Protein 7DG0 (pdb70)

Nearest PDB structures (foldseek):
  7dg0-assembly1_B  TM=1.002E+00  e=5.862E-32  Mesomycoplasma ovipneumoniae 14811
  2fb5-assembly1_A  TM=9.669E-01  e=1.110E-15  Bacillus cereus
  6gyx-assembly1_A  TM=9.303E-01  e=3.867E-16  Staphylococcus aureus
  8ofj-assembly1_B-2  TM=9.369E-01  e=8.143E-16  Mycoplasmoides pneumoniae 19294
  6gyw-assembly1_A  TM=9.112E-01  e=4.658E-16  Staphylococcus aureus

Sequence (310 aa):
SFVDLGISTQRKKIVYELYFAVKYLSKNKVGAIITLQRNILLDSLRTTDGVKIDSLINSSLLIAIFQKSSSPLHDGAVIIVDDRILYASTYFSVSESTLEDRYGARHRRAALGISEVSDSITVVVSEQSGEVVIVRDANNFFKVTNLETFTEVLTKELNSSFVDLGISTQRKIVVYELYFAVKYLSKNKVGAIITLQRNILLDSLRTDGVKIIDSLINSSLLIAIFQKSSPLHDGAVIIVDDRILYASTYFSVSESTLEDRYGARHRAALGISEVSDSITVVVSEQSGEVVIVRDANFFFKVTNLETFTEVLTKELNS

Secondary structure (DSSP, 8-state):
-GGGS-HHHHHHHHHHHHHHHHHHHHTT--EEEEE--SS--TTSEES-EEEEEEP-HHHHHHHHSTT-TT-SSEEEEETTEEEEEEEEEPPP-S---TT--HHHHHHHHHHHSS--EEEEE-TTT--EEEEETTEEEE---GGGHHHHHHHHHH-/-GGGS-HHHHHHHHHHHHHHHHHHHHTT--EEEEE--SS--GGGEES-EEEEEEP-HHHHHHHHSTT-TT-SSEEEEETTEEEEEEEEEPPPSS---TT--HHHHHHHHHHHSSS-EEEEE-TTT--EEEEETTEEEE--SGGGHHHHHHHHHH-

Foldseek 3Di:
DLVPDDPVLNLVLLVLVLVLLVVCLVQLFKAKEKEADDDDCPVQKADFDFPFAFRGSVVRNLQCDDPHPQNAAHFYHYHGTGGGTNIFGDFAPDDDDPQDDRSVRRLLRVQCVHQMWMWIQGSVRSWIWIHHNSDTDTDPDSVCSSVVVSVSNVD/DLVPDDPVLNLVQLVLVLLLLVVCLVQLFKAKEKEADDDDCPVFKDDWDFDFAFRHSVVSNQQCDPPHPQNAAHFYDYRRTRGTTNIFGDFAPDDDDPQDDRSVRRLLRVQCVHQMKMWIQGSVRSWIWIDHNNDIDTDPDSVCSSVVVSVSNVD

InterPro domains:
  IPR003390 DNA integrity scanning protein, DisA, N-terminal [PF02457] (60-174)
  IPR003390 DNA integrity scanning protein, DisA, N-terminal [PS51794] (35-184)
  IPR036888 DNA integrity scanning protein, DisA, N-terminal domain superfamily [G3DSA:3.40.1700.10] (32-202)
  IPR036888 DNA integrity scanning protein, DisA, N-terminal domain superfamily [SSF143597] (4-177)
  IPR050338 DNA integrity scanning protein DisA [PTHR34185] (24-199)

B-factor: mean 28.78, std 16.74, range [5.55, 102.01]

Structure (mmCIF, N/CA/C/O backbone):
data_7DG0
#
_entry.id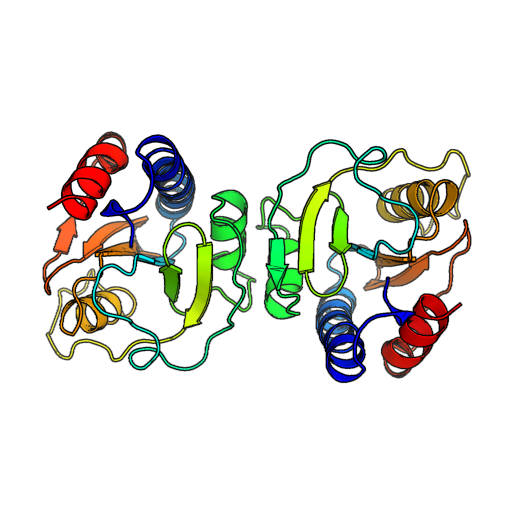   7DG0
#
_cell.length_a   41.057
_cell.length_b   68.683
_cell.length_c   113.353
_cell.angle_alpha   90.000
_cell.angle_beta   90.000
_cell.angle_gamma   90.000
#
_symmetry.space_group_name_H-M   'P 21 21 21'
#
loop_
_entity.id
_entity.type
_entity.pdbx_description
1 polymer 'DAC domain-containing protein'
2 non-polymer "ADENOSINE-5'-TRIPHOSPHATE"
3 non-polymer "ADENOSINE-5'-DIPHOSPHATE"
4 water water
#
loop_
_atom_site.group_PDB
_atom_site.id
_atom_site.type_symbol
_atom_site.label_atom_id
_atom_site.label_alt_id
_atom_site.label_comp_id
_atom_site.label_asym_id
_atom_site.label_entity_id
_atom_site.label_seq_id
_atom_site.pdbx_PDB_ins_code
_atom_site.Cartn_x
_atom_site.Cartn_y
_atom_site.Cartn_z
_atom_site.occupancy
_atom_site.B_iso_or_equiv
_atom_site.auth_seq_id
_atom_site.auth_comp_id
_atom_site.auth_asym_id
_atom_site.auth_atom_id
_atom_site.pdbx_PDB_model_num
ATOM 1 N N . SER A 1 7 ? -10.937 3.318 39.538 1.00 42.35 41 SER A N 1
ATOM 2 C CA . SER A 1 7 ? -12.309 3.094 39.090 1.00 46.44 41 SER A CA 1
ATOM 3 C C . SER A 1 7 ? -13.029 4.415 38.802 1.00 46.41 41 SER A C 1
ATOM 4 O O . SER A 1 7 ? -12.404 5.479 38.779 1.00 44.29 41 SER A O 1
ATOM 7 N N . PHE A 1 8 ? -14.350 4.325 38.609 1.00 42.97 42 PHE A N 1
ATOM 8 C CA . PHE A 1 8 ? -15.140 5.467 38.150 1.00 40.04 42 PHE A CA 1
ATOM 9 C C . PHE A 1 8 ? -14.983 6.674 39.070 1.00 44.13 42 PHE A C 1
ATOM 10 O O . PHE A 1 8 ? -14.776 7.802 38.604 1.00 39.07 42 PHE A O 1
ATOM 18 N N . VAL A 1 9 ? -15.091 6.459 40.384 1.00 42.24 43 VAL A N 1
ATOM 19 C CA . VAL A 1 9 ? -15.070 7.573 41.324 1.00 45.48 43 VAL A CA 1
ATOM 20 C C . VAL A 1 9 ? -13.703 8.242 41.372 1.00 43.57 43 VAL A C 1
ATOM 21 O O . VAL A 1 9 ? -13.592 9.394 41.811 1.00 51.08 43 VAL A O 1
ATOM 25 N N . ASP A 1 10 ? -12.655 7.559 40.909 1.00 38.01 44 ASP A N 1
ATOM 26 C CA . ASP A 1 10 ? -11.319 8.143 40.883 1.00 40.67 44 ASP A CA 1
ATOM 27 C C . ASP A 1 10 ? -11.118 9.093 39.712 1.00 38.56 44 ASP A C 1
ATOM 28 O O . ASP A 1 10 ? -10.193 9.911 39.747 1.00 43.09 44 ASP A O 1
ATOM 33 N N . LEU A 1 11 ? -11.954 8.997 38.683 1.00 29.86 45 LEU A N 1
ATOM 34 C CA . LEU A 1 11 ? -11.840 9.849 37.513 1.00 28.82 45 LEU A CA 1
ATOM 35 C C . LEU A 1 11 ? -12.372 11.243 37.826 1.00 34.86 45 LEU A C 1
ATOM 36 O O . LEU A 1 11 ? -13.148 11.441 38.766 1.00 39.76 45 LEU A O 1
ATOM 41 N N . GLY A 1 12 ? -11.943 12.219 37.029 1.00 32.18 46 GLY A N 1
ATOM 42 C CA . GLY A 1 12 ? -12.462 13.564 37.183 1.00 33.68 46 GLY A CA 1
ATOM 43 C C . GLY A 1 12 ? -13.948 13.631 36.884 1.00 30.70 46 GLY A C 1
ATOM 44 O O . GLY A 1 12 ? -14.516 12.773 36.206 1.00 23.17 46 GLY A O 1
ATOM 45 N N . ILE A 1 13 ? -14.595 14.675 37.405 1.00 34.93 47 ILE A N 1
ATOM 46 C CA . ILE A 1 13 ? -16.042 14.778 37.224 1.00 43.07 47 ILE A CA 1
ATOM 47 C C . ILE A 1 13 ? -16.396 14.984 35.752 1.00 37.58 47 ILE A C 1
ATOM 48 O O . ILE A 1 13 ? -17.445 14.519 35.289 1.00 30.05 47 ILE A O 1
ATOM 53 N N . SER A 1 14 ? -15.535 15.661 34.988 1.00 22.92 48 SER A N 1
ATOM 54 C CA . SER A 1 14 ? -15.799 15.813 33.559 1.00 30.01 48 SER A CA 1
ATOM 55 C C . SER A 1 14 ? -15.725 14.473 32.831 1.00 29.05 48 SER A C 1
ATOM 56 O O . SER A 1 14 ? -16.585 14.167 31.996 1.00 20.65 48 SER A O 1
ATOM 59 N N . THR A 1 15 ? -14.702 13.664 33.124 1.00 19.00 49 THR A N 1
ATOM 60 C CA . THR A 1 15 ? -14.610 12.338 32.513 1.00 17.04 49 THR A CA 1
ATOM 61 C C . THR A 1 15 ? -15.802 11.476 32.904 1.00 16.23 49 THR A C 1
ATOM 62 O O . THR A 1 15 ? -16.348 10.737 32.075 1.00 16.18 49 THR A O 1
ATOM 66 N N . GLN A 1 16 ? -16.214 11.559 34.168 1.00 17.22 50 GLN A N 1
ATOM 67 C CA . GLN A 1 16 ? -17.389 10.832 34.633 1.00 23.31 50 GLN A CA 1
ATOM 68 C C . GLN A 1 16 ? -18.628 11.234 33.841 1.00 24.90 50 GLN A C 1
ATOM 69 O O . GLN A 1 16 ? -19.395 10.379 33.386 1.00 15.60 50 GLN A O 1
ATOM 75 N N . ARG A 1 17 ? -18.829 12.542 33.660 1.00 20.41 51 ARG A N 1
ATOM 76 C CA . ARG A 1 17 ? -20.000 13.031 32.941 1.00 22.73 51 ARG A CA 1
ATOM 77 C C . ARG A 1 17 ? -19.995 12.575 31.488 1.00 16.82 51 ARG A C 1
ATOM 78 O O . ARG A 1 17 ? -21.050 12.231 30.937 1.00 19.09 51 ARG A O 1
ATOM 86 N N . LYS A 1 18 ? -18.819 12.558 30.853 1.00 16.21 52 LYS A N 1
ATOM 87 C CA A LYS A 1 18 ? -18.718 12.117 29.463 0.50 19.24 52 LYS A CA 1
ATOM 88 C CA B LYS A 1 18 ? -18.727 12.118 29.461 0.50 19.20 52 LYS A CA 1
ATOM 89 C C . LYS A 1 18 ? -19.055 10.636 29.318 1.00 18.88 52 LYS A C 1
ATOM 90 O O . LYS A 1 18 ? -19.758 10.239 28.381 1.00 12.78 52 LYS A O 1
ATOM 101 N N . ILE A 1 19 ? -18.533 9.802 30.214 1.00 14.46 53 ILE A N 1
ATOM 102 C CA . ILE A 1 19 ? -18.811 8.369 30.156 1.00 12.45 53 ILE A CA 1
ATOM 103 C C . ILE A 1 19 ? -20.308 8.109 30.284 1.00 11.96 53 ILE A C 1
ATOM 104 O O . ILE A 1 19 ? -20.895 7.353 29.502 1.00 11.18 53 ILE A O 1
ATOM 109 N N . VAL A 1 20 ? -20.944 8.718 31.286 1.00 13.16 54 VAL A N 1
ATOM 110 C CA . VAL A 1 20 ? -22.366 8.477 31.506 1.00 15.91 54 VAL A CA 1
ATOM 111 C C . VAL A 1 20 ? -23.183 8.932 30.301 1.00 15.92 54 VAL A C 1
ATOM 112 O O . VAL A 1 20 ? -24.152 8.269 29.908 1.00 16.19 54 VAL A O 1
ATOM 116 N N . TYR A 1 21 ? -22.801 10.052 29.676 1.00 16.62 55 TYR A N 1
ATOM 117 C CA . TYR A 1 21 ? -23.549 10.495 28.502 1.00 15.99 55 TYR A CA 1
ATOM 118 C C . TYR A 1 21 ? -23.432 9.501 27.352 1.00 13.15 55 TYR A C 1
ATOM 119 O O . TYR A 1 21 ? -24.421 9.238 26.655 1.00 13.78 55 TYR A O 1
ATOM 128 N N . GLU A 1 22 ? -22.224 8.978 27.102 1.00 12.03 56 GLU A N 1
ATOM 129 C CA . GLU A 1 22 ? -22.068 7.988 26.037 1.00 12.02 56 GLU A CA 1
ATOM 130 C C . GLU A 1 22 ? -22.893 6.744 26.333 1.00 15.25 56 GLU A C 1
ATOM 131 O O . GLU A 1 22 ? -23.526 6.177 25.434 1.00 10.15 56 GLU A O 1
ATOM 137 N N . LEU A 1 23 ? -22.906 6.311 27.596 1.00 11.29 57 LEU A N 1
ATOM 138 C CA . LEU A 1 23 ? -23.768 5.197 27.981 1.00 16.11 57 LEU A CA 1
ATOM 139 C C . LEU A 1 23 ? -25.231 5.534 27.755 1.00 13.13 57 LEU A C 1
ATOM 140 O O . LEU A 1 23 ? -25.990 4.711 27.231 1.00 12.16 57 LEU A O 1
ATOM 145 N N . TYR A 1 24 ? -25.646 6.735 28.161 1.00 12.56 58 TYR A N 1
ATOM 146 C CA . TYR A 1 24 ? -27.043 7.125 28.010 1.00 13.80 58 TYR A CA 1
ATOM 147 C C . TYR A 1 24 ? -27.458 7.131 26.547 1.00 18.03 58 TYR A C 1
ATOM 148 O O . TYR A 1 24 ? -28.551 6.660 26.201 1.00 16.04 58 TYR A O 1
ATOM 157 N N . PHE A 1 25 ? -26.607 7.672 25.673 1.00 13.29 59 PHE A N 1
ATOM 158 C CA . PHE A 1 25 ? -26.962 7.730 24.262 1.00 16.38 59 PHE A CA 1
ATOM 159 C C . PHE A 1 25 ? -27.019 6.335 23.650 1.00 12.42 59 PHE A C 1
ATOM 160 O O . PHE A 1 25 ? -27.902 6.044 22.836 1.00 13.04 59 PHE A O 1
ATOM 168 N N . ALA A 1 26 ? -26.093 5.455 24.035 1.00 11.18 60 ALA A N 1
ATOM 169 C CA . ALA A 1 26 ? -26.139 4.078 23.546 1.00 10.45 60 ALA A CA 1
ATOM 170 C C . ALA A 1 26 ? -27.383 3.365 24.057 1.00 11.18 60 ALA A C 1
ATOM 171 O O . ALA A 1 26 ? -28.092 2.705 23.293 1.00 13.41 60 ALA A O 1
ATOM 173 N N . VAL A 1 27 ? -27.678 3.517 25.350 1.00 13.77 61 VAL A N 1
ATOM 174 C CA . VAL A 1 27 ? -28.795 2.797 25.954 1.00 14.35 61 VAL A CA 1
ATOM 175 C C . VAL A 1 27 ? -30.124 3.284 25.389 1.00 17.30 61 VAL A C 1
ATOM 176 O O . VAL A 1 27 ? -31.038 2.483 25.142 1.00 14.51 61 VAL A O 1
ATOM 180 N N . LYS A 1 28 ? -30.251 4.595 25.157 1.00 17.59 62 LYS A N 1
ATOM 181 C CA . LYS A 1 28 ? -31.449 5.132 24.510 1.00 20.32 62 LYS A CA 1
ATOM 182 C C . LYS A 1 28 ? -31.709 4.441 23.175 1.00 19.23 62 LYS A C 1
ATOM 183 O O . LYS A 1 28 ? -32.836 4.012 22.885 1.00 17.95 62 LYS A O 1
ATOM 189 N N . TYR A 1 29 ? -30.669 4.336 22.345 1.00 14.79 63 TYR A N 1
ATOM 190 C CA . TYR A 1 29 ? -30.789 3.693 21.043 1.00 14.73 63 TYR A CA 1
ATOM 191 C C . TYR A 1 29 ? -31.131 2.216 21.192 1.00 14.53 63 TYR A C 1
ATOM 192 O O . TYR A 1 29 ? -32.045 1.707 20.531 1.00 15.54 63 TYR A O 1
ATOM 201 N N . LEU A 1 30 ? -30.397 1.507 22.054 1.00 13.42 64 LEU A N 1
ATOM 202 C CA . LEU A 1 30 ? -30.596 0.066 22.176 1.00 19.95 64 LEU A CA 1
ATOM 203 C C . LEU A 1 30 ? -31.989 -0.257 22.705 1.00 14.87 64 LEU A C 1
ATOM 204 O O . LEU A 1 30 ? -32.639 -1.200 22.232 1.00 15.61 64 LEU A O 1
ATOM 209 N N . SER A 1 31 ? -32.468 0.527 23.672 1.00 15.56 65 SER A N 1
ATOM 210 C CA . SER A 1 31 ? -33.806 0.309 24.205 1.00 17.22 65 SER A CA 1
ATOM 211 C C . SER A 1 31 ? -34.868 0.609 23.151 1.00 20.03 65 SER A C 1
ATOM 212 O O . SER A 1 31 ? -35.796 -0.182 22.944 1.00 19.93 65 SER A O 1
ATOM 215 N N . LYS A 1 32 ? -34.734 1.747 22.468 1.00 18.85 66 LYS A N 1
ATOM 216 C CA . LYS A 1 32 ? -35.673 2.117 21.413 1.00 20.44 66 LYS A CA 1
ATOM 217 C C . LYS A 1 32 ? -35.770 1.027 20.351 1.00 20.47 66 LYS A C 1
ATOM 218 O O . LYS A 1 32 ? -36.867 0.651 19.927 1.00 22.17 66 LYS A O 1
ATOM 224 N N . ASN A 1 33 ? -34.629 0.494 19.922 1.00 18.78 67 ASN A N 1
ATOM 225 C CA . ASN A 1 33 ? -34.588 -0.497 18.858 1.00 18.84 67 ASN A CA 1
ATOM 226 C C . ASN A 1 33 ? -34.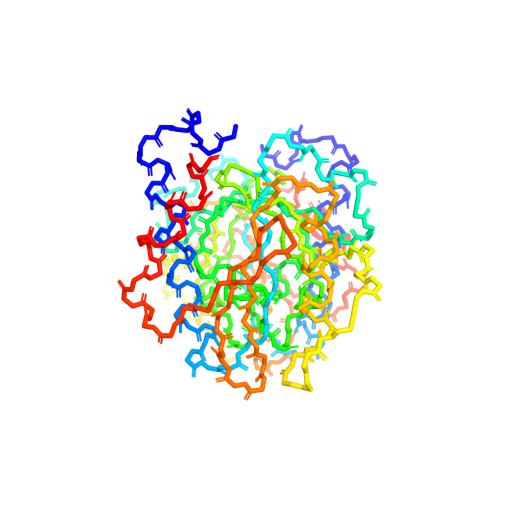652 -1.931 19.363 1.00 18.72 67 ASN A C 1
ATOM 227 O O . ASN A 1 33 ? -34.551 -2.857 18.551 1.00 18.83 67 ASN A O 1
ATOM 232 N N . LYS A 1 34 ? -34.849 -2.125 20.665 1.00 18.73 68 LYS A N 1
ATOM 233 C CA . LYS A 1 34 ? -34.953 -3.447 21.285 1.00 19.26 68 LYS A CA 1
ATOM 234 C C . LYS A 1 34 ? -33.779 -4.340 20.875 1.00 17.48 68 LYS A C 1
ATOM 235 O O . LYS A 1 34 ? -33.943 -5.472 20.419 1.00 18.06 68 LYS A O 1
ATOM 241 N N . VAL A 1 35 ? -32.575 -3.799 21.041 1.00 15.79 69 VAL A N 1
ATOM 242 C CA . VAL A 1 35 ? -31.325 -4.529 20.828 1.00 14.46 69 VAL A CA 1
ATOM 243 C C . VAL A 1 35 ? -30.744 -4.868 22.194 1.00 13.78 69 VAL A C 1
ATOM 244 O O . VAL A 1 35 ? -30.483 -3.971 23.003 1.00 13.28 69 VAL A O 1
ATOM 248 N N . GLY A 1 36 ? -30.549 -6.158 22.462 1.00 13.96 70 GLY A N 1
ATOM 249 C CA . GLY A 1 36 ? -30.068 -6.571 23.770 1.00 14.17 70 GLY A CA 1
ATOM 250 C C . GLY A 1 36 ? -28.635 -6.142 24.026 1.00 12.62 70 GLY A C 1
ATOM 251 O O . GLY A 1 36 ? -27.826 -5.978 23.108 1.00 11.24 70 GLY A O 1
ATOM 252 N N . ALA A 1 37 ? -28.310 -5.976 25.306 1.00 11.91 71 ALA A N 1
ATOM 253 C CA . ALA A 1 37 ? -26.981 -5.488 25.658 1.00 10.70 71 ALA A CA 1
ATOM 254 C C . ALA A 1 37 ? -26.742 -5.708 27.144 1.00 10.96 71 ALA A C 1
ATOM 255 O O . ALA A 1 37 ? -27.675 -5.658 27.947 1.00 11.92 71 ALA A O 1
ATOM 257 N N . ILE A 1 38 ? -25.480 -5.959 27.485 1.00 10.27 72 ILE A N 1
ATOM 258 C CA . ILE A 1 38 ? -24.990 -6.013 28.859 1.00 10.62 72 ILE A CA 1
ATOM 259 C C . ILE A 1 38 ? -23.739 -5.157 28.917 1.00 9.53 72 ILE A C 1
ATOM 260 O O . ILE A 1 38 ? -22.757 -5.450 28.225 1.00 8.86 72 ILE A O 1
ATOM 265 N N . ILE A 1 39 ? -23.758 -4.122 29.744 1.00 9.63 73 ILE A N 1
ATOM 266 C CA . ILE A 1 39 ? -22.636 -3.208 29.888 1.00 9.01 73 ILE A CA 1
ATOM 267 C C . ILE A 1 39 ? -22.289 -3.155 31.367 1.00 11.05 73 ILE A C 1
ATOM 268 O O . ILE A 1 39 ? -23.056 -2.615 32.175 1.00 10.37 73 ILE A O 1
ATOM 273 N N . THR A 1 40 ? -21.138 -3.707 31.724 1.00 9.57 74 THR A N 1
ATOM 274 C CA . THR A 1 40 ? -20.709 -3.805 33.113 1.00 10.69 74 THR A CA 1
ATOM 275 C C . THR A 1 40 ? -19.611 -2.784 33.376 1.00 11.63 74 THR A C 1
ATOM 276 O O . THR A 1 40 ? -18.587 -2.778 32.684 1.00 9.56 74 THR A O 1
ATOM 280 N N . LEU A 1 41 ? -19.826 -1.929 34.374 1.00 10.88 75 LEU A N 1
ATOM 281 C CA . LEU A 1 41 ? -18.835 -0.948 34.796 1.00 11.07 75 LEU A CA 1
ATOM 282 C C . LEU A 1 41 ? -18.099 -1.496 36.010 1.00 12.05 75 LEU A C 1
ATOM 283 O O . LEU A 1 41 ? -18.684 -1.653 37.089 1.00 13.61 75 LEU A O 1
ATOM 288 N N . GLN A 1 42 ? -16.821 -1.797 35.824 1.00 11.93 76 GLN A N 1
ATOM 289 C CA . GLN A 1 42 ? -16.004 -2.278 36.924 1.00 14.03 76 GLN A CA 1
ATOM 290 C C . GLN A 1 42 ? -15.764 -1.155 37.920 1.00 14.19 76 GLN A C 1
ATOM 291 O O . GLN A 1 42 ? -15.623 0.009 37.540 1.00 16.15 76 GLN A O 1
ATOM 297 N N . ARG A 1 43 ? -15.728 -1.510 39.207 1.00 17.39 77 ARG A N 1
ATOM 298 C CA . ARG A 1 43 ? -15.432 -0.539 40.251 1.00 20.03 77 ARG A CA 1
ATOM 299 C C . ARG A 1 43 ? -14.207 -1.053 41.007 1.00 17.86 77 ARG A C 1
ATOM 300 O O . ARG A 1 43 ? -13.162 -1.234 40.396 1.00 19.06 77 ARG A O 1
ATOM 308 N N . ASN A 1 44 ? -14.316 -1.298 42.312 1.00 19.45 78 ASN A N 1
ATOM 309 C CA . ASN A 1 44 ? -13.117 -1.608 43.089 1.00 20.94 78 ASN A CA 1
ATOM 310 C C . ASN A 1 44 ? -12.663 -3.052 42.921 1.00 21.09 78 ASN A C 1
ATOM 311 O O . ASN A 1 44 ? -11.465 -3.339 43.038 1.00 21.90 78 ASN A O 1
ATOM 316 N N . ILE A 1 45 ? -13.587 -3.967 42.664 1.00 20.55 79 ILE A N 1
ATOM 317 C CA . ILE A 1 45 ? -13.263 -5.383 42.568 1.00 25.34 79 ILE A CA 1
ATOM 318 C C . ILE A 1 45 ? -12.971 -5.708 41.108 1.00 19.38 79 ILE A C 1
ATOM 319 O O . ILE A 1 45 ? -13.819 -5.501 40.235 1.00 17.92 79 ILE A O 1
ATOM 324 N N . LEU A 1 46 ? -11.759 -6.192 40.837 1.00 20.49 80 LEU A N 1
ATOM 325 C CA . LEU A 1 46 ? -11.357 -6.470 39.462 1.00 19.18 80 LEU A CA 1
ATOM 326 C C . LEU A 1 46 ? -12.082 -7.705 38.935 1.00 21.30 80 LEU A C 1
ATOM 327 O O . LEU A 1 46 ? -12.190 -8.724 39.628 1.00 19.49 80 LEU A O 1
ATOM 332 N N . LEU A 1 47 ? -12.578 -7.604 37.699 1.00 19.89 81 LEU A N 1
ATOM 333 C CA . LEU A 1 47 ? -13.409 -8.634 37.082 1.00 16.16 81 LEU A CA 1
ATOM 334 C C . LEU A 1 47 ? -12.634 -9.576 36.170 1.00 21.47 81 LEU A C 1
ATOM 335 O O . LEU A 1 47 ? -13.243 -10.469 35.570 1.00 19.54 81 LEU A O 1
ATOM 340 N N . ASP A 1 48 ? -11.314 -9.404 36.055 1.00 17.61 82 ASP A N 1
ATOM 341 C CA . ASP A 1 48 ? -10.565 -10.080 34.995 1.00 28.80 82 ASP A CA 1
ATOM 342 C C . ASP A 1 48 ? -10.616 -11.595 35.126 1.00 27.35 82 ASP A C 1
ATOM 343 O O . ASP A 1 48 ? -10.608 -12.301 34.113 1.00 23.38 82 ASP A O 1
ATOM 348 N N . SER A 1 49 ? -10.672 -12.116 36.347 1.00 24.66 83 SER A N 1
ATOM 349 C CA . SER A 1 49 ? -10.784 -13.552 36.551 1.00 26.18 83 SER A CA 1
ATOM 350 C C . SER A 1 49 ? -12.227 -14.005 36.721 1.00 22.07 83 SER A C 1
ATOM 351 O O . SER A 1 49 ? -12.462 -15.187 36.975 1.00 28.15 83 SER A O 1
ATOM 354 N N . LEU A 1 50 ? -13.190 -13.096 36.587 1.00 19.35 84 LEU A N 1
ATOM 355 C CA . LEU A 1 50 ? -14.605 -13.406 36.724 1.00 23.05 84 LEU A CA 1
ATOM 356 C C . LEU A 1 50 ? -15.319 -13.444 35.376 1.00 28.15 84 LEU A C 1
ATOM 357 O O . LEU A 1 50 ? -16.548 -13.564 35.335 1.00 28.86 84 LEU A O 1
ATOM 362 N N . ARG A 1 51 ? -14.581 -13.325 34.277 1.00 27.11 85 ARG A N 1
ATOM 363 C CA . ARG A 1 51 ? -15.151 -13.353 32.939 1.00 20.62 85 ARG A CA 1
ATOM 364 C C . ARG A 1 51 ? -14.401 -14.395 32.121 1.00 28.62 85 ARG A C 1
ATOM 365 O O . ARG A 1 51 ? -13.246 -14.723 32.410 1.00 24.87 85 ARG A O 1
ATOM 373 N N . THR A 1 52 ? -15.063 -14.927 31.092 1.00 23.70 86 THR A N 1
ATOM 374 C CA A THR A 1 52 ? -14.454 -15.925 30.225 0.70 22.81 86 THR A CA 1
ATOM 375 C CA B THR A 1 52 ? -14.461 -15.927 30.224 0.30 23.15 86 THR A CA 1
ATOM 376 C C . THR A 1 52 ? -14.563 -15.480 28.772 1.00 24.21 86 THR A C 1
ATOM 377 O O . THR A 1 52 ? -15.604 -14.954 28.347 1.00 20.26 86 THR A O 1
ATOM 384 N N . ASP A 1 53 ? -13.479 -15.683 28.028 1.00 15.54 87 ASP A N 1
ATOM 385 C CA . ASP A 1 53 ? -13.410 -15.422 26.582 1.00 20.99 87 ASP A CA 1
ATOM 386 C C . ASP A 1 53 ? -13.763 -13.956 26.316 1.00 15.81 87 ASP A C 1
ATOM 387 O O . ASP A 1 53 ? -13.517 -13.071 27.147 1.00 19.62 87 ASP A O 1
ATOM 392 N N . GLY A 1 54 ? -14.339 -13.684 25.159 1.00 16.84 88 GLY A N 1
ATOM 393 C CA . GLY A 1 54 ? -14.491 -12.325 24.704 1.00 22.72 88 GLY A CA 1
ATOM 394 C C . GLY A 1 54 ? -13.202 -11.802 24.104 1.00 22.73 88 GLY A C 1
ATOM 395 O O . GLY A 1 54 ? -12.218 -12.524 23.932 1.00 20.47 88 GLY A O 1
ATOM 396 N N . VAL A 1 55 ? -13.213 -10.513 23.785 1.00 8.88 89 VAL A N 1
ATOM 397 C CA . VAL A 1 55 ? -12.100 -9.867 23.103 1.00 9.31 89 VAL A CA 1
ATOM 398 C C . VAL A 1 55 ? -11.692 -8.640 23.905 1.00 8.03 89 VAL A C 1
ATOM 399 O O . VAL A 1 55 ? -12.543 -7.830 24.287 1.00 8.48 89 VAL A O 1
ATOM 403 N N . LYS A 1 56 ? -10.395 -8.495 24.144 1.00 8.48 90 LYS A N 1
ATOM 404 C CA . LYS A 1 56 ? -9.867 -7.326 24.838 1.00 15.55 90 LYS A CA 1
ATOM 405 C C . LYS A 1 56 ? -9.624 -6.244 23.794 1.00 22.62 90 LYS A C 1
ATOM 406 O O . LYS A 1 56 ? -8.650 -6.299 23.042 1.00 26.96 90 LYS A O 1
ATOM 412 N N . ILE A 1 57 ? -10.524 -5.265 23.722 1.00 10.21 91 ILE A N 1
ATOM 413 C CA . ILE A 1 57 ? -10.395 -4.224 22.704 1.00 9.67 91 ILE A CA 1
ATOM 414 C C . ILE A 1 57 ? -9.770 -2.948 23.247 1.00 7.47 91 ILE A C 1
ATOM 415 O O . ILE A 1 57 ? -9.198 -2.178 22.461 1.00 14.02 91 ILE A O 1
ATOM 420 N N . ASP A 1 58 ? -9.857 -2.701 24.559 1.00 7.85 92 ASP A N 1
ATOM 421 C CA . ASP A 1 58 ? -9.184 -1.584 25.223 1.00 11.51 92 ASP A CA 1
ATOM 422 C C . ASP A 1 58 ? -9.394 -0.270 24.464 1.00 11.09 92 ASP A C 1
ATOM 423 O O . ASP A 1 58 ? -8.451 0.471 24.169 1.00 9.97 92 ASP A O 1
ATOM 428 N N . SER A 1 59 ? -10.655 0.010 24.141 1.00 8.50 93 SER A N 1
ATOM 429 C CA . SER A 1 59 ? -11.046 1.155 23.328 1.00 7.79 93 SER A CA 1
ATOM 430 C C . SER A 1 59 ? -11.553 2.304 24.193 1.00 9.19 93 SER A C 1
ATOM 431 O O . SER A 1 59 ? -11.828 2.151 25.383 1.00 10.84 93 SER A O 1
ATOM 434 N N . LEU A 1 60 ? -11.700 3.469 23.569 1.00 7.08 94 LEU A N 1
ATOM 435 C CA . LEU A 1 60 ? -12.414 4.541 24.237 1.00 10.91 94 LEU A CA 1
ATOM 436 C C . LEU A 1 60 ? -13.889 4.171 24.369 1.00 11.27 94 LEU A C 1
ATOM 437 O O . LEU A 1 60 ? -14.386 3.257 23.706 1.00 7.61 94 LEU A O 1
ATOM 442 N N . ILE A 1 61 ? -14.580 4.864 25.265 1.00 11.17 95 ILE A N 1
ATOM 443 C CA . ILE A 1 61 ? -16.012 4.663 25.464 1.00 10.49 95 ILE A CA 1
ATOM 444 C C . ILE A 1 61 ? -16.743 5.618 24.538 1.00 15.85 95 ILE A C 1
ATOM 445 O O . ILE A 1 61 ? -16.589 6.838 24.649 1.00 15.66 95 ILE A O 1
ATOM 450 N N . ASN A 1 62 ? -17.550 5.071 23.640 1.00 10.06 96 ASN A N 1
ATOM 451 C CA . ASN A 1 62 ? -18.217 5.883 22.637 1.00 9.51 96 ASN A CA 1
ATOM 452 C C . ASN A 1 62 ? -19.541 5.220 22.294 1.00 13.39 96 ASN A C 1
ATOM 453 O O . ASN A 1 62 ? -19.581 4.004 22.096 1.00 6.80 96 ASN A O 1
ATOM 458 N N . SER A 1 63 ? -20.614 6.012 22.217 1.00 11.19 97 SER A N 1
ATOM 459 C CA . SER A 1 63 ? -21.938 5.422 22.029 1.00 8.45 97 SER A CA 1
ATOM 460 C C . SER A 1 63 ? -22.052 4.734 20.676 1.00 8.12 97 SER A C 1
ATOM 461 O O . SER A 1 63 ? -22.657 3.661 20.571 1.00 7.93 97 SER A O 1
ATOM 464 N N . SER A 1 64 ? -21.489 5.344 19.623 1.00 9.84 98 SER A N 1
ATOM 465 C CA . SER A 1 64 ? -21.548 4.731 18.298 1.00 11.27 98 SER A CA 1
ATOM 466 C C . SER A 1 64 ? -20.829 3.391 18.281 1.00 7.14 98 SER A C 1
ATOM 467 O O . SER A 1 64 ? -21.283 2.439 17.634 1.00 7.10 98 SER A O 1
ATOM 470 N N . LEU A 1 65 ? -19.700 3.299 18.984 1.00 6.72 99 LEU A N 1
ATOM 471 C CA . LEU A 1 65 ? -18.979 2.036 19.063 1.00 10.84 99 LEU A CA 1
ATOM 472 C C . LEU A 1 65 ? -19.769 0.996 19.852 1.00 5.81 99 LEU A C 1
ATOM 473 O O . LEU A 1 65 ? -19.836 -0.174 19.459 1.00 5.66 99 LEU A O 1
ATOM 478 N N . LEU A 1 66 ? -20.378 1.402 20.967 1.00 7.11 100 LEU A N 1
ATOM 479 C CA . LEU A 1 66 ? -21.206 0.462 21.721 1.00 10.17 100 LEU A CA 1
ATOM 480 C C . LEU A 1 66 ? -22.344 -0.072 20.864 1.00 7.22 100 LEU A C 1
ATOM 481 O O . LEU A 1 66 ? -22.651 -1.272 20.897 1.00 6.77 100 LEU A O 1
ATOM 486 N N . ILE A 1 67 ? -22.979 0.804 20.089 1.00 7.23 101 ILE A N 1
ATOM 487 C CA . ILE A 1 67 ? -24.071 0.373 19.222 1.00 9.51 101 ILE A CA 1
ATOM 488 C C . ILE A 1 67 ? -23.568 -0.645 18.207 1.00 8.59 101 ILE A C 1
ATOM 489 O O . ILE A 1 67 ? -24.194 -1.690 17.981 1.00 8.02 101 ILE A O 1
ATOM 494 N N . ALA A 1 68 ? -22.419 -0.362 17.586 1.00 7.07 102 ALA A N 1
ATOM 495 C CA . ALA A 1 68 ? -21.859 -1.309 16.627 1.00 9.52 102 ALA A CA 1
ATOM 496 C C . ALA A 1 68 ? -21.561 -2.655 17.287 1.00 6.64 102 ALA A C 1
ATOM 497 O O . ALA A 1 68 ? -21.835 -3.705 16.702 1.00 7.73 102 ALA A O 1
ATOM 499 N N . ILE A 1 69 ? -21.026 -2.641 18.516 1.00 6.18 103 ILE A N 1
ATOM 500 C CA . ILE A 1 69 ? -20.699 -3.887 19.215 1.00 6.13 103 ILE A CA 1
ATOM 501 C C . ILE A 1 69 ? -21.939 -4.762 19.398 1.00 7.71 103 ILE A C 1
ATOM 502 O O . ILE A 1 69 ? -21.886 -5.984 19.215 1.00 7.95 103 ILE A O 1
ATOM 507 N N . PHE A 1 70 ? -23.065 -4.164 19.786 1.00 7.31 104 PHE A N 1
ATOM 508 C CA . PHE A 1 70 ? -24.234 -4.960 20.144 1.00 8.19 104 PHE A CA 1
ATOM 509 C C . PHE A 1 70 ? -25.204 -5.189 18.993 1.00 9.05 104 PHE A C 1
ATOM 510 O O . PHE A 1 70 ? -26.200 -5.904 19.175 1.00 10.94 104 PHE A O 1
ATOM 518 N N . GLN A 1 71 ? -24.939 -4.636 17.812 1.00 8.92 105 GLN A N 1
ATOM 519 C CA . GLN A 1 71 ? -25.908 -4.771 16.736 1.00 11.68 105 GLN A CA 1
ATOM 520 C C . GLN A 1 71 ? -25.896 -6.188 16.145 1.00 16.72 105 GLN A C 1
ATOM 521 O O . GLN A 1 71 ? -25.011 -7.012 16.416 1.00 10.11 105 GLN A O 1
ATOM 527 N N . LYS A 1 72 ? -26.903 -6.430 15.291 1.00 14.64 106 LYS A N 1
ATOM 528 C CA . LYS A 1 72 ? -27.343 -7.774 14.906 1.00 17.48 106 LYS A CA 1
ATOM 529 C C . LYS A 1 72 ? -26.232 -8.635 14.324 1.00 16.62 106 LYS A C 1
ATOM 530 O O . LYS A 1 72 ? -26.156 -9.833 14.620 1.00 19.85 106 LYS A O 1
ATOM 536 N N . SER A 1 73 ? -25.407 -8.076 13.443 1.00 12.81 107 SER A N 1
ATOM 537 C CA A SER A 1 73 ? -24.400 -8.851 12.730 0.50 16.46 107 SER A CA 1
ATOM 538 C CA B SER A 1 73 ? -24.402 -8.858 12.734 0.50 16.43 107 SER A CA 1
ATOM 539 C C . SER A 1 73 ? -22.999 -8.650 13.298 1.00 14.98 107 SER A C 1
ATOM 540 O O . SER A 1 73 ? -22.010 -8.994 12.640 1.00 13.88 107 SER A O 1
ATOM 545 N N . SER A 1 74 ? -22.898 -8.100 14.487 1.00 9.80 108 SER A N 1
ATOM 546 C CA . SER A 1 74 ? -21.607 -7.957 15.135 1.00 8.77 108 SER A CA 1
ATOM 547 C C . SER A 1 74 ? -21.208 -9.291 15.749 1.00 14.29 108 SER A C 1
ATOM 548 O O . SER A 1 74 ? -21.984 -9.860 16.528 1.00 9.71 108 SER A O 1
ATOM 551 N N . PRO A 1 75 ? -20.024 -9.823 15.429 1.00 10.64 109 PRO A N 1
ATOM 552 C CA . PRO A 1 75 ? -19.547 -11.021 16.137 1.00 10.92 109 PRO A CA 1
ATOM 553 C C . PRO A 1 75 ? -19.309 -10.777 17.616 1.00 14.31 109 PRO A C 1
ATOM 554 O O . PRO A 1 75 ? -19.034 -11.738 18.342 1.00 12.37 109 PRO A O 1
ATOM 558 N N . LEU A 1 76 ? -19.422 -9.533 18.088 1.00 8.13 110 LEU A N 1
ATOM 559 C CA . LEU A 1 76 ? -19.198 -9.210 19.488 1.00 7.75 110 LEU A CA 1
ATOM 560 C C . LEU A 1 76 ? -20.488 -8.977 20.256 1.00 8.02 110 LEU A C 1
ATOM 561 O O . LEU A 1 76 ? -20.433 -8.556 21.413 1.00 8.64 110 LEU A O 1
ATOM 566 N N . HIS A 1 77 ? -21.647 -9.198 19.642 1.00 8.66 111 HIS A N 1
ATOM 567 C CA . HIS A 1 77 ? -22.873 -8.816 20.335 1.00 9.02 111 HIS A CA 1
ATOM 568 C C . HIS A 1 77 ? -23.305 -9.838 21.382 1.00 13.90 111 HIS A C 1
ATOM 569 O O . HIS A 1 77 ? -24.161 -9.518 22.209 1.00 14.16 111 HIS A O 1
ATOM 576 N N . ASP A 1 78 ? -22.732 -11.039 21.366 1.00 15.39 112 ASP A N 1
ATOM 577 C CA . ASP A 1 78 ? -23.044 -12.086 22.337 1.00 23.72 112 ASP A CA 1
ATOM 578 C C . ASP A 1 78 ? -22.176 -11.889 23.576 1.00 18.18 112 ASP A C 1
ATOM 579 O O . ASP A 1 78 ? -20.957 -12.048 23.517 1.00 17.60 112 ASP A O 1
ATOM 584 N N . GLY A 1 79 ? -22.793 -11.572 24.695 1.00 15.99 113 GLY A N 1
ATOM 585 C CA . GLY A 1 79 ? -22.056 -11.408 25.925 1.00 19.76 113 GLY A CA 1
ATOM 586 C C . GLY A 1 79 ? -21.924 -9.955 26.334 1.00 12.59 113 GLY A C 1
ATOM 587 O O . GLY A 1 79 ? -22.619 -9.063 25.839 1.00 12.91 113 GLY A O 1
ATOM 588 N N . ALA A 1 80 ? -21.002 -9.719 27.256 1.00 9.97 114 ALA A N 1
ATOM 589 C CA . ALA A 1 80 ? -20.954 -8.456 27.970 1.00 9.44 114 ALA A CA 1
ATOM 590 C C . ALA A 1 80 ? -19.754 -7.621 27.549 1.00 8.48 114 ALA A C 1
ATOM 591 O O . ALA A 1 80 ? -18.695 -8.146 27.186 1.00 11.31 114 ALA A O 1
ATOM 593 N N . VAL A 1 81 ? -19.949 -6.308 27.609 1.00 7.95 115 VAL A N 1
ATOM 594 C CA . VAL A 1 81 ? -18.876 -5.326 27.579 1.00 7.35 115 VAL A CA 1
ATOM 595 C C . VAL A 1 81 ? -18.485 -5.010 29.018 1.00 8.98 115 VAL A C 1
ATOM 596 O O . VAL A 1 81 ? -19.354 -4.896 29.899 1.00 8.40 115 VAL A O 1
ATOM 600 N N . ILE A 1 82 ? -17.181 -4.900 29.277 1.00 7.83 116 ILE A N 1
ATOM 601 C CA . ILE A 1 82 ? -16.684 -4.475 30.580 1.00 8.45 116 ILE A CA 1
ATOM 602 C C . ILE A 1 82 ? -15.973 -3.150 30.404 1.00 12.81 116 ILE A C 1
ATOM 603 O O . ILE A 1 82 ? -15.017 -3.044 29.622 1.00 12.14 116 ILE A O 1
ATOM 608 N N . ILE A 1 83 ? -16.421 -2.151 31.151 1.00 8.42 117 ILE A N 1
ATOM 609 C CA . ILE A 1 83 ? -15.797 -0.837 31.152 1.00 8.43 117 ILE A CA 1
ATOM 610 C C . ILE A 1 83 ? -14.920 -0.716 32.385 1.00 13.82 117 ILE A C 1
ATOM 611 O O . ILE A 1 83 ? -15.364 -1.002 33.507 1.00 10.14 117 ILE A O 1
ATOM 616 N N . VAL A 1 84 ? -13.669 -0.319 32.173 1.00 11.20 118 VAL A N 1
ATOM 617 C CA . VAL A 1 84 ? -12.701 -0.111 33.241 1.00 14.71 118 VAL A CA 1
ATOM 618 C C . VAL A 1 84 ? -12.186 1.311 33.114 1.00 19.31 118 VAL A C 1
ATOM 619 O O . VAL A 1 84 ? -11.649 1.685 32.064 1.00 13.35 118 VAL A O 1
ATOM 623 N N . ASP A 1 85 ? -12.336 2.092 34.185 1.00 17.08 119 ASP A N 1
ATOM 624 C CA . ASP A 1 85 ? -12.062 3.523 34.144 1.00 25.84 119 ASP A CA 1
ATOM 625 C C . ASP A 1 85 ? -12.754 4.139 32.935 1.00 16.99 119 ASP A C 1
ATOM 626 O O . ASP A 1 85 ? -13.978 4.049 32.805 1.00 18.80 119 ASP A O 1
ATOM 631 N N . ASP A 1 86 ? -11.992 4.737 32.021 1.00 19.82 120 ASP A N 1
ATOM 632 C CA . ASP A 1 86 ? -12.585 5.411 30.871 1.00 17.28 120 ASP A CA 1
ATOM 633 C C . ASP A 1 86 ? -12.447 4.609 29.581 1.00 17.61 120 ASP A C 1
ATOM 634 O O . ASP A 1 86 ? -12.478 5.182 28.485 1.00 14.64 120 ASP A O 1
ATOM 639 N N . ARG A 1 87 ? -12.309 3.288 29.675 1.00 10.20 121 ARG A N 1
ATOM 640 C CA . ARG A 1 87 ? -12.119 2.477 28.484 1.00 9.90 121 ARG A CA 1
ATOM 641 C C . ARG A 1 87 ? -13.057 1.279 28.489 1.00 9.07 121 ARG A C 1
ATOM 642 O O . ARG A 1 87 ? -13.457 0.783 29.550 1.00 10.89 121 ARG A O 1
ATOM 650 N N . ILE A 1 88 ? -13.432 0.846 27.286 1.00 8.80 122 ILE A N 1
ATOM 651 C CA . ILE A 1 88 ? -14.074 -0.451 27.090 1.00 9.86 122 ILE A CA 1
ATOM 652 C C . ILE A 1 88 ? -12.951 -1.477 27.047 1.00 10.93 122 ILE A C 1
ATOM 653 O O . ILE A 1 88 ? -12.212 -1.541 26.063 1.00 9.91 122 ILE A O 1
ATOM 658 N N . LEU A 1 89 ? -12.805 -2.268 28.111 1.00 7.55 123 LEU A N 1
ATOM 659 C CA . LEU A 1 89 ? -11.694 -3.213 28.163 1.00 8.50 123 LEU A CA 1
ATOM 660 C C . LEU A 1 89 ? -11.995 -4.474 27.359 1.00 10.45 123 LEU A C 1
ATOM 661 O O . LEU A 1 89 ? -11.203 -4.858 26.494 1.00 7.47 123 LEU A O 1
ATOM 666 N N . TYR A 1 90 ? -13.130 -5.125 27.635 1.00 7.50 124 TYR A N 1
ATOM 667 C CA . TYR A 1 90 ? -13.544 -6.341 26.947 1.00 7.57 124 TYR A CA 1
ATOM 668 C C . TYR A 1 90 ? -14.890 -6.169 26.263 1.00 7.29 124 TYR A C 1
ATOM 669 O O . TYR A 1 90 ? -15.754 -5.405 26.714 1.00 7.63 124 TYR A O 1
ATOM 678 N N . ALA A 1 91 ? -15.076 -6.935 25.197 1.00 6.90 125 ALA A N 1
ATOM 679 C CA . ALA A 1 91 ? -16.372 -7.104 24.567 1.00 6.76 125 ALA A CA 1
ATOM 680 C C . ALA A 1 91 ? -16.640 -8.589 24.375 1.00 9.85 125 ALA A C 1
ATOM 681 O O . ALA A 1 91 ? -15.708 -9.402 24.272 1.00 8.41 125 ALA A O 1
ATOM 683 N N . SER A 1 92 ? -17.926 -8.931 24.355 1.00 7.82 126 SER A N 1
ATOM 684 C CA . SER A 1 92 ? -18.385 -10.289 24.082 1.00 10.01 126 SER A CA 1
ATOM 685 C C . SER A 1 92 ? -17.862 -11.286 25.117 1.00 11.99 126 SER A C 1
ATOM 686 O O . SER A 1 92 ? -17.567 -12.438 24.796 1.00 13.12 126 SER A O 1
ATOM 689 N N . THR A 1 93 ? -17.758 -10.855 26.371 1.00 9.77 127 THR A N 1
ATOM 690 C CA . THR A 1 93 ? -17.223 -11.726 27.410 1.00 10.86 127 THR A CA 1
ATOM 691 C C . THR A 1 93 ? -18.359 -12.292 28.262 1.00 13.68 127 THR A C 1
ATOM 692 O O . THR A 1 93 ? -19.440 -11.706 28.352 1.00 12.09 127 THR A O 1
ATOM 696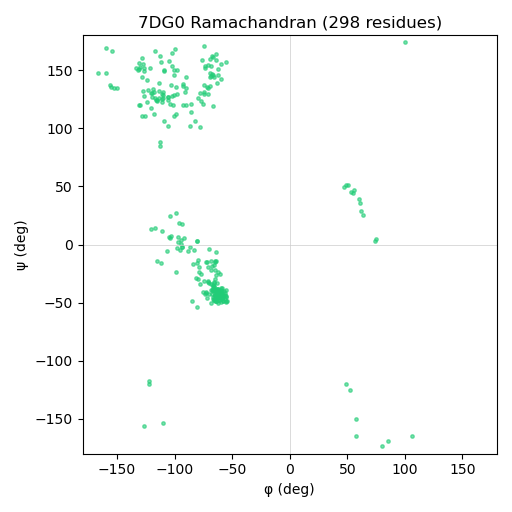 N N . TYR A 1 94 ? -18.122 -13.462 28.858 1.00 13.91 128 TYR A N 1
ATOM 697 C CA . TYR A 1 94 ? -19.166 -14.208 29.557 1.00 17.16 128 TYR A CA 1
ATOM 698 C C . TYR A 1 94 ? -18.895 -14.286 31.059 1.00 20.35 128 TYR A C 1
ATOM 699 O O . TYR A 1 94 ? -17.759 -14.508 31.488 1.00 15.83 128 TYR A O 1
ATOM 708 N N . PHE A 1 95 ? -19.958 -14.130 31.848 1.00 18.88 129 PHE A N 1
ATOM 709 C CA . PHE A 1 95 ? -19.922 -14.271 33.295 1.00 20.36 129 PHE A CA 1
ATOM 710 C C . PHE A 1 95 ? -20.504 -15.615 33.713 1.00 25.60 129 PHE A C 1
ATOM 711 O O . PHE A 1 95 ? -21.191 -16.284 32.942 1.00 21.54 129 PHE A O 1
ATOM 719 N N . SER A 1 96 ? -20.239 -15.992 34.962 1.00 26.99 130 SER A N 1
ATOM 720 C CA . SER A 1 96 ? -20.977 -17.086 35.579 1.00 28.12 130 SER A CA 1
ATOM 721 C C . SER A 1 96 ? -22.368 -16.587 35.945 1.00 30.35 130 SER A C 1
ATOM 722 O O . SER A 1 96 ? -22.507 -15.623 36.708 1.00 27.70 130 SER A O 1
ATOM 725 N N . VAL A 1 97 ? -23.398 -17.226 35.391 1.00 23.21 131 VAL A N 1
ATOM 726 C CA . VAL A 1 97 ? -24.755 -16.726 35.572 1.00 35.09 131 VAL A CA 1
ATOM 727 C C . VAL A 1 97 ? -25.228 -17.006 36.993 1.00 38.10 131 VAL A C 1
ATOM 728 O O . VAL A 1 97 ? -24.779 -17.953 37.654 1.00 39.51 131 VAL A O 1
ATOM 732 N N . SER A 1 98 ? -26.128 -16.156 37.477 1.00 36.77 132 SER A N 1
ATOM 733 C CA . SER A 1 98 ? -26.726 -16.373 38.784 1.00 38.93 132 SER A CA 1
ATOM 734 C C . SER A 1 98 ? -27.730 -17.510 38.696 1.00 42.38 132 SER A C 1
ATOM 735 O O . SER A 1 98 ? -28.570 -17.543 37.789 1.00 37.68 132 SER A O 1
ATOM 738 N N . GLU A 1 99 ? -27.625 -18.456 39.626 1.00 42.65 133 GLU A N 1
ATOM 739 C CA . GLU A 1 99 ? -28.563 -19.567 39.693 1.00 56.30 133 GLU A CA 1
ATOM 740 C C . GLU A 1 99 ? -29.869 -19.183 40.374 1.00 61.81 133 GLU A C 1
ATOM 741 O O . GLU A 1 99 ? -30.732 -20.050 40.559 1.00 71.61 133 GLU A O 1
ATOM 747 N N . SER A 1 100 ? -30.024 -17.917 40.754 1.00 57.21 134 SER A N 1
ATOM 748 C CA . SER A 1 100 ? -31.302 -17.423 41.241 1.00 63.94 134 SER A CA 1
ATOM 749 C C . SER A 1 100 ? -32.318 -17.392 40.105 1.00 73.16 134 SER A C 1
ATOM 750 O O . SER A 1 100 ? -31.984 -17.125 38.947 1.00 73.60 134 SER A O 1
ATOM 753 N N . THR A 1 101 ? -33.572 -17.675 40.447 1.00 81.74 135 THR A N 1
ATOM 754 C CA . THR A 1 101 ? -34.644 -17.746 39.463 1.00 85.12 135 THR A CA 1
ATOM 755 C C . THR A 1 101 ? -35.290 -16.375 39.308 1.00 82.22 135 THR A C 1
ATOM 756 O O . THR A 1 101 ? -35.566 -15.694 40.301 1.00 80.54 135 THR A O 1
ATOM 760 N N . LEU A 1 102 ? -35.519 -15.973 38.063 1.00 82.33 136 LEU A N 1
ATOM 761 C CA . LEU A 1 102 ? -36.096 -14.679 37.738 1.00 79.67 136 LEU A CA 1
ATOM 762 C C . LEU A 1 102 ? -37.432 -14.868 37.033 1.00 81.06 136 LEU A C 1
ATOM 763 O O . LEU A 1 102 ? -37.779 -15.964 36.584 1.00 81.64 136 LEU A O 1
ATOM 768 N N . GLU A 1 103 ? -38.180 -13.772 36.937 1.00 81.75 137 GLU A N 1
ATOM 769 C CA . GLU A 1 103 ? -39.445 -13.786 36.220 1.00 84.55 137 GLU A CA 1
ATOM 770 C C . GLU A 1 103 ? -39.214 -14.071 34.735 1.00 81.82 137 GLU A C 1
ATOM 771 O O . GLU A 1 103 ? -38.098 -13.966 34.217 1.00 81.69 137 GLU A O 1
ATOM 777 N N . ASP A 1 104 ? -40.299 -14.444 34.048 1.00 77.83 138 ASP A N 1
ATOM 778 C CA . ASP A 1 104 ? -40.198 -14.826 32.641 1.00 71.65 138 ASP A CA 1
ATOM 779 C C . ASP A 1 104 ? -39.754 -13.663 31.765 1.00 64.99 138 ASP A C 1
ATOM 780 O O . ASP A 1 104 ? -39.158 -13.878 30.702 1.00 62.48 138 ASP A O 1
ATOM 785 N N . ARG A 1 105 ? -40.034 -12.429 32.188 1.00 63.65 139 ARG A N 1
ATOM 786 C CA . ARG A 1 105 ? -39.618 -11.252 31.434 1.00 63.87 139 ARG A CA 1
ATOM 787 C C . ARG A 1 105 ? -38.104 -11.093 31.371 1.00 55.05 139 ARG A C 1
ATOM 788 O O . ARG A 1 105 ? -37.615 -10.295 30.562 1.00 53.80 139 ARG A O 1
ATOM 796 N N . TYR A 1 106 ? -37.357 -11.820 32.199 1.00 45.78 140 TYR A N 1
ATOM 797 C CA . TYR A 1 106 ? -35.907 -11.693 32.281 1.00 37.35 140 TYR A CA 1
ATOM 798 C C . TYR A 1 106 ? -35.248 -12.935 31.698 1.00 39.06 140 TYR A C 1
ATOM 799 O O . TYR A 1 106 ? -35.616 -14.062 32.047 1.00 47.93 140 TYR A O 1
ATOM 808 N N . GLY A 1 107 ? -34.275 -12.723 30.816 1.00 40.45 141 GLY A N 1
ATOM 809 C CA . GLY A 1 107 ? -33.615 -13.822 30.145 1.00 38.48 141 GLY A CA 1
ATOM 810 C C . GLY A 1 107 ? -32.184 -14.028 30.593 1.00 41.68 141 GLY A C 1
ATOM 811 O O . GLY A 1 107 ? -31.813 -13.677 31.721 1.00 34.19 141 GLY A O 1
ATOM 812 N N . ALA A 1 108 ? -31.368 -14.594 29.701 1.00 41.06 142 ALA A N 1
ATOM 813 C CA . ALA A 1 108 ? -30.002 -14.949 30.067 1.00 39.57 142 ALA A CA 1
ATOM 814 C C . ALA A 1 108 ? -29.162 -13.714 30.369 1.00 31.68 142 ALA A C 1
ATOM 815 O O . ALA A 1 108 ? -28.296 -13.757 31.252 1.00 32.69 142 ALA A O 1
ATOM 817 N N . ARG A 1 109 ? -29.396 -12.607 29.648 1.00 22.84 143 ARG A N 1
ATOM 818 C CA . ARG A 1 109 ? -28.650 -11.380 29.923 1.00 21.39 143 ARG A CA 1
ATOM 819 C C . ARG A 1 109 ? -28.803 -10.963 31.377 1.00 17.98 143 ARG A C 1
ATOM 820 O O . ARG A 1 109 ? -27.830 -10.556 32.021 1.00 19.22 143 ARG A O 1
ATOM 828 N N . HIS A 1 110 ? -30.017 -11.079 31.917 1.00 18.73 144 HIS A N 1
ATOM 829 C CA . HIS A 1 110 ? -30.265 -10.629 33.279 1.00 23.87 144 HIS A CA 1
ATOM 830 C C . HIS A 1 110 ? -29.627 -11.559 34.297 1.00 25.40 144 HIS A C 1
ATOM 831 O O . HIS A 1 110 ? -29.044 -11.092 35.283 1.00 20.34 144 HIS A O 1
ATOM 838 N N . ARG A 1 111 ? -29.724 -12.877 34.083 1.00 27.03 145 ARG A N 1
ATOM 839 C CA A ARG A 1 111 ? -29.073 -13.815 34.993 0.50 29.79 145 ARG A CA 1
ATOM 840 C CA B ARG A 1 111 ? -29.075 -13.788 35.019 0.50 29.77 145 ARG A CA 1
ATOM 841 C C . ARG A 1 111 ? -27.557 -13.692 34.923 1.00 26.05 145 ARG A C 1
ATOM 842 O O . ARG A 1 111 ? -26.861 -13.981 35.903 1.00 21.89 145 ARG A O 1
ATOM 857 N N . ALA A 1 112 ? -27.025 -13.271 33.775 1.00 19.40 146 ALA A N 1
ATOM 858 C CA . ALA A 1 112 ? -25.586 -13.062 33.677 1.00 18.23 146 ALA A CA 1
ATOM 859 C C . ALA A 1 112 ? -25.175 -11.806 34.431 1.00 20.45 146 ALA A C 1
ATOM 860 O O . ALA A 1 112 ? -24.163 -11.805 35.141 1.00 19.77 146 ALA A O 1
ATOM 862 N N . ALA A 1 113 ? -25.956 -10.728 34.293 1.00 18.59 147 ALA A N 1
ATOM 863 C CA . ALA A 1 113 ? -25.680 -9.503 35.040 1.00 20.19 147 ALA A CA 1
ATOM 864 C C . ALA A 1 113 ? -25.841 -9.730 36.533 1.00 25.55 147 ALA A C 1
ATOM 865 O O . ALA A 1 113 ? -25.022 -9.265 37.335 1.00 17.72 147 ALA A O 1
ATOM 867 N N . LEU A 1 114 ? -26.901 -10.436 36.926 1.00 20.81 148 LEU A N 1
ATOM 868 C CA . LEU A 1 114 ? -27.073 -10.780 38.331 1.00 23.12 148 LEU A CA 1
ATOM 869 C C . LEU A 1 114 ? -25.865 -11.548 38.854 1.00 26.72 148 LEU A C 1
ATOM 870 O O . LEU A 1 114 ? -25.404 -11.309 39.977 1.00 25.17 148 LEU A O 1
ATOM 875 N N . GLY A 1 115 ? -25.324 -12.455 38.037 1.00 21.05 149 GLY A N 1
ATOM 876 C CA . GLY A 1 115 ? -24.200 -13.261 38.476 1.00 27.73 149 GLY A CA 1
ATOM 877 C C . GLY A 1 115 ? -22.959 -12.436 38.759 1.00 29.26 149 GLY A C 1
ATOM 878 O O . GLY A 1 115 ? -22.287 -12.627 39.775 1.00 25.21 149 GLY A O 1
ATOM 879 N N . ILE A 1 116 ? -22.639 -11.501 37.864 1.00 18.93 150 ILE A N 1
ATOM 880 C CA . ILE A 1 116 ? -21.437 -10.709 38.078 1.00 21.11 150 ILE A CA 1
ATOM 881 C C . ILE A 1 116 ? -21.634 -9.743 39.241 1.00 21.13 150 ILE A C 1
ATOM 882 O O . ILE A 1 116 ? -20.693 -9.474 39.997 1.00 20.45 150 ILE A O 1
ATOM 887 N N . SER A 1 117 ? -22.860 -9.252 39.444 1.00 18.87 151 SER A N 1
ATOM 888 C CA . SER A 1 117 ? -23.121 -8.358 40.563 1.00 21.42 151 SER A CA 1
ATOM 889 C C . SER A 1 117 ? -23.104 -9.082 41.907 1.00 28.58 151 SER A C 1
ATOM 890 O O . SER A 1 117 ? -23.023 -8.421 42.949 1.00 24.40 151 SER A O 1
ATOM 893 N N . GLU A 1 118 ? -23.179 -10.417 41.909 1.00 26.45 152 GLU A N 1
ATOM 894 C CA . GLU A 1 118 ? -23.146 -11.182 43.156 1.00 29.19 152 GLU A CA 1
ATOM 895 C C . GLU A 1 118 ? -21.733 -11.454 43.656 1.00 32.90 152 GLU A C 1
ATOM 896 O O . GLU A 1 118 ? -21.563 -11.822 44.823 1.00 32.01 152 GLU A O 1
ATOM 902 N N . VAL A 1 119 ? -20.722 -11.296 42.804 1.00 23.80 153 VAL A N 1
ATOM 903 C CA . VAL A 1 119 ? -19.337 -11.571 43.156 1.00 27.56 153 VAL A CA 1
ATOM 904 C C . VAL A 1 119 ? -18.454 -10.341 42.997 1.00 25.22 153 VAL A C 1
ATOM 905 O O . VAL A 1 119 ? -17.229 -10.459 43.004 1.00 24.00 153 VAL A O 1
ATOM 909 N N . SER A 1 120 ? -19.052 -9.161 42.841 1.00 25.51 154 SER A N 1
ATOM 910 C CA . SER A 1 120 ? -18.294 -7.933 42.643 1.00 23.94 154 SER A CA 1
ATOM 911 C C . SER A 1 120 ? -19.173 -6.744 42.996 1.00 25.14 154 SER A C 1
ATOM 912 O O . SER A 1 120 ? -20.388 -6.868 43.169 1.00 21.28 154 SER A O 1
ATOM 915 N N . ASP A 1 121 ? -18.536 -5.575 43.069 1.00 22.00 155 ASP A N 1
ATOM 916 C CA . ASP A 1 121 ? -19.221 -4.311 43.287 1.00 20.39 155 ASP A CA 1
ATOM 917 C C . ASP A 1 121 ? -19.503 -3.584 41.981 1.00 18.60 155 ASP A C 1
ATOM 918 O O . ASP A 1 121 ? -19.748 -2.374 41.988 1.00 18.70 155 ASP A O 1
ATOM 923 N N . SER A 1 122 ? -19.468 -4.297 40.862 1.00 17.45 156 SER A N 1
ATOM 924 C CA . SER A 1 122 ? -19.683 -3.673 39.572 1.00 15.89 156 SER A CA 1
ATOM 925 C C . SER A 1 122 ? -21.135 -3.230 39.429 1.00 15.86 156 SER A C 1
ATOM 926 O O . SER A 1 122 ? -22.034 -3.699 40.132 1.00 21.61 156 SER A O 1
ATOM 929 N N . ILE A 1 123 ? -21.353 -2.303 38.509 1.00 14.85 157 ILE A N 1
ATOM 930 C CA . ILE A 1 123 ? -22.683 -1.838 38.151 1.00 14.83 157 ILE A CA 1
ATOM 931 C C . ILE A 1 123 ? -22.910 -2.205 36.698 1.00 13.62 157 ILE A C 1
ATOM 932 O O . ILE A 1 123 ? -22.099 -1.853 35.834 1.00 14.01 157 ILE A O 1
ATOM 937 N N . THR A 1 124 ? -24.003 -2.911 36.429 1.00 15.53 158 THR A N 1
ATOM 938 C CA . THR A 1 124 ? -24.275 -3.437 35.100 1.00 13.05 158 THR A CA 1
ATOM 939 C C . THR A 1 124 ? -25.589 -2.882 34.577 1.00 15.09 158 THR A C 1
ATOM 940 O O . THR A 1 124 ? -26.610 -2.923 35.273 1.00 14.42 158 THR A O 1
ATOM 944 N N . VAL A 1 125 ? -25.555 -2.364 33.352 1.00 12.36 159 VAL A N 1
ATOM 945 C CA . VAL A 1 125 ? -26.750 -1.953 32.623 1.00 12.65 159 VAL A CA 1
ATOM 946 C C . VAL A 1 125 ? -27.144 -3.080 31.675 1.00 12.50 159 VAL A C 1
ATOM 947 O O . VAL A 1 125 ? -26.308 -3.581 30.911 1.00 11.60 159 VAL A O 1
ATOM 951 N N . VAL A 1 126 ? -28.410 -3.472 31.710 1.00 13.56 160 VAL A N 1
ATOM 952 C CA . VAL A 1 126 ? -28.942 -4.498 30.820 1.00 13.78 160 VAL A CA 1
ATOM 953 C C . VAL A 1 126 ? -30.062 -3.891 29.990 1.00 17.33 160 VAL A C 1
ATOM 954 O O . VAL A 1 126 ? -30.970 -3.251 30.536 1.00 15.32 160 VAL A O 1
ATOM 958 N N . VAL A 1 127 ? -30.006 -4.099 28.676 1.00 13.81 161 VAL A N 1
ATOM 959 C CA . VAL A 1 127 ? -31.116 -3.786 27.786 1.00 14.60 161 VAL A CA 1
ATOM 960 C C . VAL A 1 127 ? -31.689 -5.105 27.304 1.00 15.41 161 VAL A C 1
ATOM 961 O O . VAL A 1 127 ? -30.952 -5.951 26.783 1.00 14.77 161 VAL A O 1
ATOM 965 N N . SER A 1 128 ? -32.995 -5.286 27.494 1.00 17.02 162 SER A N 1
ATOM 966 C CA . SER A 1 128 ? -33.670 -6.498 27.047 1.00 21.39 162 SER A CA 1
ATOM 967 C C . SER A 1 128 ? -33.923 -6.448 25.545 1.00 19.54 162 SER A C 1
ATOM 968 O O . SER A 1 128 ? -34.455 -5.457 25.031 1.00 20.92 162 SER A O 1
ATOM 971 N N . GLU A 1 129 ? -33.551 -7.522 24.840 1.00 18.15 163 GLU A N 1
ATOM 972 C CA . GLU A 1 129 ? -33.856 -7.590 23.412 1.00 20.49 163 GLU A CA 1
ATOM 973 C C . GLU A 1 129 ? -35.347 -7.759 23.164 1.00 25.31 163 GLU A C 1
ATOM 974 O O . GLU A 1 129 ? -35.870 -7.265 22.158 1.00 33.33 163 GLU A O 1
ATOM 980 N N . GLN A 1 130 ? -36.046 -8.461 24.048 1.00 26.91 164 GLN A N 1
ATOM 981 C CA . GLN A 1 130 ? -37.467 -8.690 23.820 1.00 39.57 164 GLN A CA 1
ATOM 982 C C . GLN A 1 130 ? -38.260 -7.395 23.948 1.00 38.13 164 GLN A C 1
ATOM 983 O O . GLN A 1 130 ? -39.027 -7.033 23.049 1.00 34.01 164 GLN A O 1
ATOM 989 N N . SER A 1 131 ? -38.053 -6.662 25.039 1.00 31.35 165 SER A N 1
ATOM 990 C CA . SER A 1 131 ? -38.909 -5.542 25.395 1.00 29.50 165 SER A CA 1
ATOM 991 C C . SER A 1 131 ? -38.234 -4.184 25.292 1.00 27.54 165 SER A C 1
ATOM 992 O O . SER A 1 131 ? -38.933 -3.167 25.301 1.00 24.77 165 SER A O 1
ATOM 995 N N . GLY A 1 132 ? -36.908 -4.131 25.213 1.00 23.60 166 GLY A N 1
ATOM 996 C CA . GLY A 1 132 ? -36.215 -2.867 25.322 1.00 22.37 166 GLY A CA 1
ATOM 997 C C . GLY A 1 132 ? -36.160 -2.290 26.719 1.00 25.59 166 GLY A C 1
ATOM 998 O O . GLY A 1 132 ? -35.631 -1.186 26.892 1.00 19.79 166 GLY A O 1
ATOM 999 N N . GLU A 1 133 ? -36.686 -2.997 27.721 1.00 21.52 167 GLU A N 1
ATOM 1000 C CA . GLU A 1 133 ? -36.606 -2.518 29.094 1.00 28.97 167 GLU A CA 1
ATOM 1001 C C . GLU A 1 133 ? -35.151 -2.409 29.539 1.00 19.79 167 GLU A C 1
ATOM 1002 O O . GLU A 1 133 ? -34.291 -3.197 29.142 1.00 18.62 167 GLU A O 1
ATOM 1008 N N . VAL A 1 134 ? -34.885 -1.407 30.367 1.00 19.69 168 VAL A N 1
ATOM 1009 C CA . VAL A 1 134 ? -33.554 -1.135 30.891 1.00 18.23 168 VAL A CA 1
ATOM 1010 C C . VAL A 1 134 ? -33.577 -1.384 32.393 1.00 18.93 168 VAL A C 1
ATOM 1011 O O . VAL A 1 134 ? -34.490 -0.921 33.090 1.00 20.41 168 VAL A O 1
ATOM 1015 N N . VAL A 1 135 ? -32.582 -2.121 32.892 1.00 19.34 169 VAL A N 1
ATOM 1016 C CA . VAL A 1 135 ? -32.393 -2.293 34.327 1.00 18.69 169 VAL A CA 1
ATOM 1017 C C . VAL A 1 135 ? -30.935 -2.023 34.662 1.00 17.40 169 VAL A C 1
ATOM 1018 O O . VAL A 1 135 ? -30.036 -2.216 33.837 1.00 16.04 169 VAL A O 1
ATOM 1022 N N . ILE A 1 136 ? -30.705 -1.553 35.884 1.00 18.11 170 ILE A N 1
ATOM 1023 C CA . ILE A 1 136 ? -29.364 -1.389 36.425 1.00 17.22 170 ILE A CA 1
ATOM 1024 C C . ILE A 1 136 ? -29.199 -2.418 37.528 1.00 18.02 170 ILE A C 1
ATOM 1025 O O . ILE A 1 136 ? -30.070 -2.548 38.399 1.00 22.42 170 ILE A O 1
ATOM 1030 N N . VAL A 1 137 ? -28.111 -3.179 37.465 1.00 17.23 171 VAL A N 1
ATOM 1031 C CA . VAL A 1 137 ? -27.907 -4.338 38.324 1.00 18.07 171 VAL A CA 1
ATOM 1032 C C . VAL A 1 137 ? -26.716 -4.047 39.222 1.00 26.12 171 VAL A C 1
ATOM 1033 O O . VAL A 1 137 ? -25.623 -3.730 38.734 1.00 16.90 171 VAL A O 1
ATOM 1037 N N . ARG A 1 138 ? -26.929 -4.145 40.531 1.00 21.17 172 ARG A N 1
ATOM 1038 C CA . ARG A 1 138 ? -25.850 -3.935 41.482 1.00 27.18 172 ARG A CA 1
ATOM 1039 C C . ARG A 1 138 ? -26.194 -4.667 42.768 1.00 29.90 172 ARG A C 1
ATOM 1040 O O . ARG A 1 138 ? -27.344 -4.631 43.216 1.00 26.96 172 ARG A O 1
ATOM 1048 N N . ASP A 1 139 ? -25.196 -5.335 43.344 1.00 24.79 173 ASP A N 1
ATOM 1049 C CA . ASP A 1 139 ? -25.348 -6.027 44.625 1.00 34.89 173 ASP A CA 1
ATOM 1050 C C . ASP A 1 139 ? -26.538 -6.984 44.592 1.00 34.69 173 ASP A C 1
ATOM 1051 O O . ASP A 1 139 ? -27.365 -7.025 45.507 1.00 31.03 173 ASP A O 1
ATOM 1056 N N . ALA A 1 140 ? -26.633 -7.736 43.493 1.00 36.82 174 ALA A N 1
ATOM 1057 C CA . ALA A 1 140 ? -27.636 -8.786 43.309 1.00 38.53 174 ALA A CA 1
ATOM 1058 C C . ALA A 1 140 ? -29.064 -8.244 43.301 1.00 38.37 174 ALA A C 1
ATOM 1059 O O . ALA A 1 140 ? -30.011 -8.975 43.599 1.00 48.21 174 ALA A O 1
ATOM 1061 N N . ASN A 1 141 ? -29.248 -6.974 42.945 1.00 41.76 175 ASN A N 1
ATOM 1062 C CA A ASN A 1 141 ? -30.571 -6.374 42.881 0.50 43.98 175 ASN A CA 1
ATOM 1063 C CA B ASN A 1 141 ? -30.569 -6.365 42.888 0.50 43.98 175 ASN A CA 1
ATOM 1064 C C . ASN A 1 141 ? -30.739 -5.607 41.579 1.00 40.96 175 ASN A C 1
ATOM 1065 O O . ASN A 1 141 ? -29.772 -5.086 41.014 1.00 33.99 175 ASN A O 1
ATOM 1074 N N . PHE A 1 142 ? -31.986 -5.551 41.110 1.00 34.81 176 PHE A N 1
ATOM 1075 C CA . PHE A 1 142 ? -32.364 -4.861 39.882 1.00 37.13 176 PHE A CA 1
ATOM 1076 C C . PHE A 1 142 ? -33.028 -3.532 40.208 1.00 37.16 176 PHE A C 1
ATOM 1077 O O . PHE A 1 142 ? -33.865 -3.448 41.111 1.00 41.82 176 PHE A O 1
ATOM 1085 N N . PHE A 1 143 ? -32.669 -2.500 39.456 1.00 27.82 177 PHE A N 1
ATOM 1086 C CA . PHE A 1 143 ? -33.384 -1.229 39.474 1.00 33.29 177 PHE A CA 1
ATOM 1087 C C . PHE A 1 143 ? -33.934 -1.012 38.072 1.00 30.52 177 PHE A C 1
ATOM 1088 O O . PHE A 1 143 ? -33.165 -0.825 37.124 1.00 25.63 177 PHE A O 1
ATOM 1096 N N . LYS A 1 144 ? -35.255 -1.058 37.931 1.00 30.91 178 LYS A N 1
ATOM 1097 C CA . LYS A 1 144 ? -35.863 -0.755 36.644 1.00 29.37 178 LYS A CA 1
ATOM 1098 C C . LYS A 1 144 ? -35.705 0.728 36.334 1.00 27.01 178 LYS A C 1
ATOM 1099 O O . LYS A 1 144 ? -35.877 1.581 37.209 1.00 26.88 178 LYS A O 1
ATOM 1105 N N . VAL A 1 145 ? -35.340 1.034 35.088 1.00 22.86 179 VAL A N 1
ATOM 1106 C CA . VAL A 1 145 ? -35.315 2.412 34.613 1.00 25.78 179 VAL A CA 1
ATOM 1107 C C . VAL A 1 145 ? -36.406 2.569 33.565 1.00 24.31 179 VAL A C 1
ATOM 1108 O O . VAL A 1 145 ? -36.143 2.451 32.364 1.00 25.76 179 VAL A O 1
ATOM 1112 N N . THR A 1 146 ? -37.639 2.826 34.007 1.00 27.29 180 THR A N 1
ATOM 1113 C CA . THR A 1 146 ? -38.751 2.907 33.066 1.00 31.08 180 THR A CA 1
ATOM 1114 C C . THR A 1 146 ? -38.733 4.205 32.267 1.00 37.64 180 THR A C 1
ATOM 1115 O O . THR A 1 146 ? -39.163 4.220 31.110 1.00 45.55 180 THR A O 1
ATOM 1119 N N . ASN A 1 147 ? -38.236 5.288 32.854 1.00 35.32 181 ASN A N 1
ATOM 1120 C CA . ASN A 1 147 ? -38.106 6.577 32.183 1.00 37.37 181 ASN A CA 1
ATOM 1121 C C . ASN A 1 147 ? -36.623 6.844 31.946 1.00 35.81 181 ASN A C 1
ATOM 1122 O O . ASN A 1 147 ? -35.887 7.165 32.886 1.00 32.52 181 ASN A O 1
ATOM 1127 N N . LEU A 1 148 ? -36.188 6.725 30.687 1.00 33.75 182 LEU A N 1
ATOM 1128 C CA . LEU A 1 148 ? -34.771 6.901 30.385 1.00 28.47 182 LEU A CA 1
ATOM 1129 C C . LEU A 1 148 ? -34.297 8.334 30.576 1.00 30.84 182 LEU A C 1
ATOM 1130 O O . LEU A 1 148 ? -33.085 8.564 30.612 1.00 26.85 182 LEU A O 1
ATOM 1135 N N . GLU A 1 149 ? -35.208 9.300 30.705 1.00 27.85 183 GLU A N 1
ATOM 1136 C CA . GLU A 1 149 ? -34.777 10.655 31.023 1.00 30.78 183 GLU A CA 1
ATOM 1137 C C . GLU A 1 149 ? -34.153 10.746 32.410 1.00 31.51 183 GLU A C 1
ATOM 1138 O O . GLU A 1 149 ? -33.446 11.717 32.696 1.00 34.35 183 GLU A O 1
ATOM 1144 N N . THR A 1 150 ? -34.388 9.757 33.268 1.00 29.76 184 THR A N 1
ATOM 1145 C CA . THR A 1 150 ? -33.755 9.676 34.575 1.00 27.11 184 THR A CA 1
ATOM 1146 C C . THR A 1 150 ? -32.490 8.826 34.566 1.00 28.10 184 THR A C 1
ATOM 1147 O O . THR A 1 150 ? -31.828 8.713 35.603 1.00 30.53 184 THR A O 1
ATOM 1151 N N . PHE A 1 151 ? -32.143 8.231 33.423 1.00 27.59 185 PHE A N 1
ATOM 1152 C CA . PHE A 1 151 ? -31.050 7.264 33.376 1.00 24.55 185 PHE A CA 1
ATOM 1153 C C . PHE A 1 151 ? -29.733 7.879 33.840 1.00 21.57 185 PHE A C 1
ATOM 1154 O O . PHE A 1 151 ? -28.990 7.274 34.623 1.00 26.44 185 PHE A O 1
ATOM 1162 N N . THR A 1 152 ? -29.424 9.079 33.352 1.00 23.09 186 THR A N 1
ATOM 1163 C CA . THR A 1 152 ? -28.179 9.741 33.725 1.00 31.54 186 THR A CA 1
ATOM 1164 C C . THR A 1 152 ? -28.110 10.005 35.227 1.00 32.71 186 THR A C 1
ATOM 1165 O O . THR A 1 152 ? -27.065 9.786 35.852 1.00 27.79 186 THR A O 1
ATOM 1169 N N . GLU A 1 153 ? -29.212 10.476 35.825 1.00 32.59 187 GLU A N 1
ATOM 1170 C CA . GLU A 1 153 ? -29.241 10.687 37.270 1.00 34.26 187 GLU A CA 1
ATOM 1171 C C . GLU A 1 153 ? -29.036 9.379 38.018 1.00 30.75 187 GLU A C 1
ATOM 1172 O O . GLU A 1 153 ? -28.211 9.295 38.936 1.00 37.07 187 GLU A O 1
ATOM 1178 N N . VAL A 1 154 ? -29.801 8.349 37.651 1.00 29.35 188 VAL A N 1
ATOM 1179 C CA . VAL A 1 154 ? -29.784 7.099 38.407 1.00 26.04 188 VAL A CA 1
ATOM 1180 C C . VAL A 1 154 ? -28.410 6.453 38.333 1.00 23.98 188 VAL A C 1
ATOM 1181 O O . VAL A 1 154 ? -27.835 6.058 39.354 1.00 26.44 188 VAL A O 1
ATOM 1185 N N . LEU A 1 155 ? -27.859 6.347 37.122 1.00 22.15 189 LEU A N 1
ATOM 1186 C CA . LEU A 1 155 ? -26.570 5.686 36.950 1.00 22.94 189 LEU A CA 1
ATOM 1187 C C . LEU A 1 155 ? -25.463 6.429 37.689 1.00 25.66 189 LEU A C 1
ATOM 1188 O O . LEU A 1 155 ? -24.642 5.812 38.378 1.00 28.56 189 LEU A O 1
ATOM 1193 N N . THR A 1 156 ? -25.427 7.757 37.561 1.00 29.96 190 THR A N 1
ATOM 1194 C CA . THR A 1 156 ? -24.407 8.534 38.256 1.00 36.63 190 THR A CA 1
ATOM 1195 C C . THR A 1 156 ? -24.496 8.330 39.762 1.00 34.70 190 THR A C 1
ATOM 1196 O O . THR A 1 156 ? -23.472 8.142 40.431 1.00 37.40 190 THR A O 1
ATOM 1200 N N . LYS A 1 157 ? -25.712 8.346 40.313 1.00 34.89 191 LYS A N 1
ATOM 1201 C CA . LYS A 1 157 ? -25.862 8.143 41.751 1.00 40.17 191 LYS A CA 1
ATOM 1202 C C . LYS A 1 157 ? -25.375 6.758 42.166 1.00 40.29 191 LYS A C 1
ATOM 1203 O O . LYS A 1 157 ? -24.690 6.613 43.187 1.00 42.79 191 LYS A O 1
ATOM 1209 N N . GLU A 1 158 ? -25.716 5.728 41.385 1.00 30.07 192 GLU A N 1
ATOM 1210 C CA . GLU A 1 158 ? -25.252 4.380 41.702 1.00 32.83 192 GLU A CA 1
ATOM 1211 C C . GLU A 1 158 ? -23.736 4.292 41.619 1.00 34.90 192 GLU A C 1
ATOM 1212 O O . GLU A 1 158 ? -23.094 3.642 42.455 1.00 34.57 192 GLU A O 1
ATOM 1218 N N . LEU A 1 159 ? -23.145 4.951 40.618 1.00 33.96 193 LEU A N 1
ATOM 1219 C CA . LEU A 1 159 ? -21.698 4.936 40.447 1.00 39.26 193 LEU A CA 1
ATOM 1220 C C . LEU A 1 159 ? -20.963 5.620 41.594 1.00 49.47 193 LEU A C 1
ATOM 1221 O O . LEU A 1 159 ? -19.782 5.330 41.810 1.00 50.71 193 LEU A O 1
ATOM 1226 N N . ASN A 1 160 ? -21.632 6.505 42.339 1.00 54.47 194 ASN A N 1
ATOM 1227 C CA . ASN A 1 160 ? -20.985 7.271 43.397 1.00 58.37 194 ASN A CA 1
ATOM 1228 C C . ASN A 1 160 ? -21.344 6.820 44.807 1.00 65.39 194 ASN A C 1
ATOM 1229 O O . ASN A 1 160 ? -20.768 7.345 45.766 1.00 68.79 194 ASN A O 1
ATOM 1234 N N . SER A 1 161 ? -22.266 5.875 44.966 1.00 68.92 195 SER A N 1
ATOM 1235 C CA . SER A 1 161 ? -22.599 5.362 46.294 1.00 75.65 195 SER A CA 1
ATOM 1236 C C . SER A 1 161 ? -23.220 3.973 46.206 1.00 78.01 195 SER A C 1
ATOM 1237 O O . SER A 1 161 ? -22.531 2.965 46.363 1.00 79.79 195 SER A O 1
ATOM 1240 N N . SER B 1 7 ? 6.212 3.365 12.303 1.00 26.73 41 SER B N 1
ATOM 1241 C CA . SER B 1 7 ? 5.416 2.707 11.273 1.00 36.61 41 SER B CA 1
ATOM 1242 C C . SER B 1 7 ? 5.563 1.188 11.349 1.00 31.80 41 SER B C 1
ATOM 1243 O O . SER B 1 7 ? 6.210 0.668 12.254 1.00 28.16 41 SER B O 1
ATOM 1246 N N . PHE B 1 8 ? 4.964 0.499 10.372 1.00 24.46 42 PHE B N 1
ATOM 1247 C CA . PHE B 1 8 ? 4.866 -0.958 10.399 1.00 27.50 42 PHE B CA 1
ATOM 1248 C C . PHE B 1 8 ? 6.230 -1.614 10.553 1.00 26.71 42 PHE B C 1
ATOM 1249 O O . PHE B 1 8 ? 6.390 -2.567 11.325 1.00 25.02 42 PHE B O 1
ATOM 1257 N N . VAL B 1 9 ? 7.222 -1.129 9.803 1.00 25.65 43 VAL B N 1
ATOM 1258 C CA . VAL B 1 9 ? 8.550 -1.724 9.839 1.00 27.74 43 VAL B CA 1
ATOM 1259 C C . VAL B 1 9 ? 9.172 -1.611 11.224 1.00 25.49 43 VAL B C 1
ATOM 1260 O O . VAL B 1 9 ? 10.057 -2.402 11.575 1.00 34.64 43 VAL B O 1
ATOM 1264 N N . ASP B 1 10 ? 8.730 -0.644 12.030 1.00 24.66 44 ASP B N 1
ATOM 1265 C CA . ASP B 1 10 ? 9.262 -0.496 13.377 1.00 25.43 44 ASP B CA 1
ATOM 1266 C C . ASP B 1 10 ? 8.656 -1.493 14.355 1.00 24.36 44 ASP B C 1
ATOM 1267 O O . ASP B 1 10 ? 9.286 -1.808 15.368 1.00 25.46 44 ASP B O 1
ATOM 1272 N N . LEU B 1 11 ? 7.459 -2.003 14.070 1.00 22.46 45 LEU B N 1
ATOM 1273 C CA . LEU B 1 11 ? 6.747 -2.835 15.029 1.00 21.42 45 LEU B CA 1
ATOM 1274 C C . LEU B 1 11 ? 7.436 -4.185 15.209 1.00 22.74 45 LEU B C 1
ATOM 1275 O O . LEU B 1 11 ? 8.034 -4.731 14.278 1.00 23.83 45 LEU B O 1
ATOM 1280 N N . GLY B 1 12 ? 7.345 -4.725 16.425 1.00 22.82 46 GLY B N 1
ATOM 1281 C CA . GLY B 1 12 ? 7.800 -6.083 16.662 1.00 24.79 46 GLY B CA 1
ATOM 1282 C C . GLY B 1 12 ? 7.060 -7.086 15.797 1.00 28.69 46 GLY B C 1
ATOM 1283 O O . GLY B 1 12 ? 5.933 -6.847 15.346 1.00 21.37 46 GLY B O 1
ATOM 1284 N N . ILE B 1 13 ? 7.713 -8.232 15.558 1.00 24.84 47 ILE B N 1
ATOM 1285 C CA . ILE B 1 13 ? 7.183 -9.195 14.586 1.00 27.82 47 ILE B CA 1
ATOM 1286 C C . ILE B 1 13 ? 5.828 -9.730 15.025 1.00 22.86 47 ILE B C 1
ATOM 1287 O O . ILE B 1 13 ? 4.947 -9.962 14.192 1.00 31.32 47 ILE B O 1
ATOM 1292 N N . SER B 1 14 ? 5.641 -9.959 16.328 1.00 27.21 48 SER B N 1
ATOM 1293 C CA . SER B 1 14 ? 4.359 -10.498 16.778 1.00 29.57 48 SER B CA 1
ATOM 1294 C C . SER B 1 14 ? 3.243 -9.486 16.561 1.00 26.22 48 SER B C 1
ATOM 1295 O O . SER B 1 14 ? 2.106 -9.858 16.241 1.00 18.84 48 SER B O 1
ATOM 1298 N N . THR B 1 15 ? 3.554 -8.196 16.715 1.00 18.81 49 THR B N 1
ATOM 1299 C CA . THR B 1 15 ? 2.562 -7.165 16.436 1.00 16.98 49 THR B CA 1
ATOM 1300 C C . THR B 1 15 ? 2.332 -7.017 14.939 1.00 18.09 49 THR B C 1
ATOM 1301 O O . THR B 1 15 ? 1.190 -6.839 14.498 1.00 18.00 49 THR B O 1
ATOM 1305 N N . GLN B 1 16 ? 3.406 -7.074 14.142 1.00 20.15 50 GLN B N 1
ATOM 1306 C CA . GLN B 1 16 ? 3.253 -7.089 12.688 1.00 20.24 50 GLN B CA 1
ATOM 1307 C C . GLN B 1 16 ? 2.336 -8.224 12.250 1.00 21.00 50 GLN B C 1
ATOM 1308 O O . GLN B 1 16 ? 1.401 -8.021 11.467 1.00 16.51 50 GLN B O 1
ATOM 1314 N N . ARG B 1 17 ? 2.598 -9.435 12.747 1.00 18.49 51 ARG B N 1
ATOM 1315 C CA . ARG B 1 17 ? 1.806 -10.588 12.336 1.00 27.50 51 ARG B CA 1
ATOM 1316 C C . ARG B 1 17 ? 0.365 -10.477 12.819 1.00 19.92 51 ARG B C 1
ATOM 1317 O O . ARG B 1 17 ? -0.567 -10.840 12.093 1.00 23.50 51 ARG B O 1
ATOM 1325 N N . LYS B 1 18 ? 0.161 -9.986 14.044 1.00 19.79 52 LYS B N 1
ATOM 1326 C CA . LYS B 1 18 ? -1.194 -9.821 14.558 1.00 17.97 52 LYS B CA 1
ATOM 1327 C C . LYS B 1 18 ? -1.998 -8.864 13.691 1.00 19.20 52 LYS B C 1
ATOM 1328 O O . LYS B 1 18 ? -3.171 -9.123 13.391 1.00 17.56 52 LYS B O 1
ATOM 1334 N N . ILE B 1 19 ? -1.384 -7.752 13.279 1.00 13.17 53 ILE B N 1
ATOM 1335 C CA . ILE B 1 19 ? -2.105 -6.754 12.494 1.00 12.21 53 ILE B CA 1
ATOM 1336 C C . ILE B 1 19 ? -2.588 -7.354 11.177 1.00 14.57 53 ILE B C 1
ATOM 1337 O O . ILE B 1 19 ? -3.754 -7.193 10.791 1.00 13.06 53 ILE B O 1
ATOM 1342 N N . VAL B 1 20 ? -1.700 -8.054 10.468 1.00 15.32 54 VAL B N 1
ATOM 1343 C CA A VAL B 1 20 ? -2.065 -8.608 9.166 0.50 16.79 54 VAL B CA 1
ATOM 1344 C CA B VAL B 1 20 ? -2.097 -8.580 9.166 0.50 16.76 54 VAL B CA 1
ATOM 1345 C C . VAL B 1 20 ? -3.082 -9.732 9.331 1.00 14.06 54 VAL B C 1
ATOM 1346 O O . VAL B 1 20 ? -3.995 -9.888 8.515 1.00 15.09 54 VAL B O 1
ATOM 1353 N N . TYR B 1 21 ? -2.937 -10.534 10.388 1.00 14.34 55 TYR B N 1
ATOM 1354 C CA . TYR B 1 21 ? -3.848 -11.652 10.629 1.00 15.38 55 TYR B CA 1
ATOM 1355 C C . TYR B 1 21 ? -5.272 -11.161 10.897 1.00 18.12 55 TYR B C 1
ATOM 1356 O O . TYR B 1 21 ? -6.237 -11.688 10.335 1.00 13.08 55 TYR B O 1
ATOM 1365 N N . GLU B 1 22 ? -5.420 -10.158 11.766 1.00 11.89 56 GLU B N 1
ATOM 1366 C CA . GLU B 1 22 ? -6.750 -9.629 12.074 1.00 10.68 56 GLU B CA 1
ATOM 1367 C C . GLU B 1 22 ? -7.369 -8.954 10.858 1.00 15.70 56 GLU B C 1
ATOM 1368 O O . GLU B 1 22 ? -8.578 -9.068 10.626 1.00 10.33 56 GLU B O 1
ATOM 1374 N N . LEU B 1 23 ? -6.564 -8.230 10.079 1.00 10.65 57 LEU B N 1
ATOM 1375 C CA . LEU B 1 23 ? -7.076 -7.645 8.846 1.00 10.65 57 LEU B CA 1
ATOM 1376 C C . LEU B 1 23 ? -7.520 -8.726 7.875 1.00 14.25 57 LEU B C 1
ATOM 1377 O O . LEU B 1 23 ? -8.574 -8.606 7.236 1.00 14.16 57 LEU B O 1
ATOM 1382 N N . TYR B 1 24 ? -6.720 -9.785 7.742 1.00 13.58 58 TYR B N 1
ATOM 1383 C CA . TYR B 1 24 ? -7.077 -10.880 6.846 1.00 16.33 58 TYR B CA 1
ATOM 1384 C C . TYR B 1 24 ? -8.425 -11.481 7.223 1.00 16.01 58 TYR B C 1
ATOM 1385 O O . TYR B 1 24 ? -9.295 -11.663 6.363 1.00 17.00 58 TYR B O 1
ATOM 1394 N N . PHE B 1 25 ? -8.622 -11.794 8.508 1.00 12.93 59 PHE B N 1
ATOM 1395 C CA . PHE B 1 25 ? -9.882 -12.415 8.910 1.00 15.50 59 PHE B CA 1
ATOM 1396 C C . PHE B 1 25 ? -11.056 -11.458 8.739 1.00 11.91 59 PHE B C 1
ATOM 1397 O O . PHE B 1 25 ? -12.151 -11.885 8.363 1.00 12.32 59 PHE B O 1
ATOM 1405 N N . ALA B 1 26 ? -10.847 -10.161 8.987 1.00 10.85 60 ALA B N 1
ATOM 1406 C CA . ALA B 1 26 ? -11.904 -9.189 8.724 1.00 12.31 60 ALA B CA 1
ATOM 1407 C C . ALA B 1 26 ? -12.203 -9.098 7.231 1.00 15.04 60 ALA B C 1
ATOM 1408 O O . ALA B 1 26 ? -13.366 -9.134 6.817 1.00 11.70 60 ALA B O 1
ATOM 1410 N N . VAL B 1 27 ? -11.159 -8.979 6.407 1.00 11.58 61 VAL B N 1
ATOM 1411 C CA . VAL B 1 27 ? -11.357 -8.813 4.967 1.00 12.49 61 VAL B CA 1
ATOM 1412 C C . VAL B 1 27 ? -11.990 -10.064 4.363 1.00 13.69 61 VAL B C 1
ATOM 1413 O O . VAL B 1 27 ? -12.831 -9.980 3.457 1.00 14.36 61 VAL B O 1
ATOM 1417 N N . LYS B 1 28 ? -11.607 -11.241 4.863 1.00 14.17 62 LYS B N 1
ATOM 1418 C CA . LYS B 1 28 ? -12.221 -12.482 4.401 1.00 21.91 62 LYS B CA 1
ATOM 1419 C C . LYS B 1 28 ? -13.729 -12.461 4.616 1.00 16.52 62 LYS B C 1
ATOM 1420 O O . LYS B 1 28 ? -14.501 -12.789 3.710 1.00 16.46 62 LYS B O 1
ATOM 1426 N N . TYR B 1 29 ? -14.164 -12.081 5.820 1.00 15.04 63 TYR B N 1
ATOM 1427 C CA . TYR B 1 29 ? -15.595 -11.992 6.093 1.00 15.29 63 TYR B CA 1
ATOM 1428 C C . TYR B 1 29 ? -16.257 -10.942 5.211 1.00 18.39 63 TYR B C 1
ATOM 1429 O O . TYR B 1 29 ? -17.323 -11.184 4.628 1.00 15.03 63 TYR B O 1
ATOM 1438 N N . LEU B 1 30 ? -15.658 -9.748 5.136 1.00 13.16 64 LEU B N 1
ATOM 1439 C CA . LEU B 1 30 ? -16.301 -8.637 4.439 1.00 13.22 64 LEU B CA 1
ATOM 1440 C C . LEU B 1 30 ? -16.437 -8.933 2.955 1.00 14.99 64 LEU B C 1
ATOM 1441 O O . LEU B 1 30 ? -17.490 -8.676 2.355 1.00 15.52 64 LEU B O 1
ATOM 1446 N N . SER B 1 31 ? -15.387 -9.485 2.347 1.00 17.00 65 SER B N 1
ATOM 1447 C CA . SER B 1 31 ? -15.461 -9.861 0.939 1.00 21.04 65 SER B CA 1
ATOM 1448 C C . SER B 1 31 ? -16.510 -10.942 0.716 1.00 24.16 65 SER B C 1
ATOM 1449 O O . SER B 1 31 ? -17.343 -10.840 -0.192 1.00 19.48 65 SER B O 1
ATOM 1452 N N . LYS B 1 32 ? -16.472 -11.993 1.537 1.00 18.24 66 LYS B N 1
ATOM 1453 C CA . LYS B 1 32 ? -17.382 -13.123 1.373 1.00 28.86 66 LYS B CA 1
ATOM 1454 C C . LYS B 1 32 ? -18.835 -12.680 1.483 1.00 23.85 66 LYS B C 1
ATOM 1455 O O . LYS B 1 32 ? -19.701 -13.166 0.747 1.00 21.46 66 LYS B O 1
ATOM 1461 N N . ASN B 1 33 ? -19.115 -11.737 2.382 1.00 18.25 67 ASN B N 1
ATOM 1462 C CA . ASN B 1 33 ? -20.468 -11.259 2.619 1.00 20.44 67 ASN B CA 1
ATOM 1463 C C . ASN B 1 33 ? -20.779 -9.971 1.871 1.00 19.38 67 ASN B C 1
ATOM 1464 O O . ASN B 1 33 ? -21.855 -9.398 2.074 1.00 23.14 67 ASN B O 1
ATOM 1469 N N . LYS B 1 34 ? -19.867 -9.517 1.006 1.00 21.40 68 LYS B N 1
ATOM 1470 C CA . LYS B 1 34 ? -20.074 -8.340 0.163 1.00 23.81 68 LYS B CA 1
ATOM 1471 C C . LYS B 1 34 ? -20.430 -7.112 1.000 1.00 27.96 68 LYS B C 1
ATOM 1472 O O . LYS B 1 34 ? -21.365 -6.365 0.699 1.00 26.37 68 LYS B O 1
ATOM 1478 N N . VAL B 1 35 ? -19.667 -6.906 2.067 1.00 19.94 69 VAL B N 1
ATOM 1479 C CA . VAL B 1 35 ? -19.834 -5.750 2.935 1.00 16.63 69 VAL B CA 1
ATOM 1480 C C . VAL B 1 35 ? -18.751 -4.738 2.581 1.00 15.32 69 VAL B C 1
ATOM 1481 O O . VAL B 1 35 ? -17.555 -5.038 2.680 1.00 13.79 69 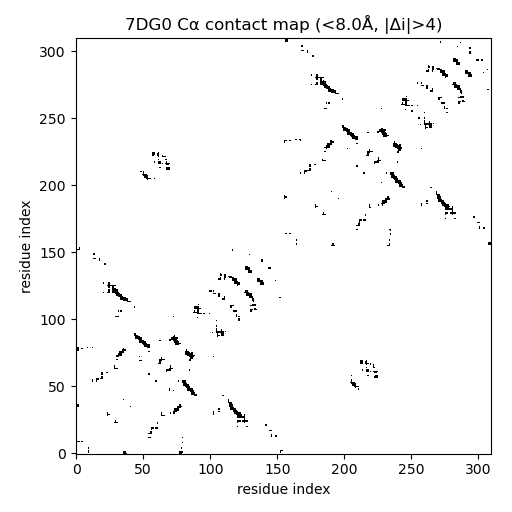VAL B O 1
ATOM 1485 N N . GLY B 1 36 ? -19.167 -3.547 2.161 1.00 16.32 70 GLY B N 1
ATOM 1486 C CA . GLY B 1 36 ? -18.211 -2.529 1.768 1.00 20.37 70 GLY B CA 1
ATOM 1487 C C . GLY B 1 36 ? -17.383 -2.035 2.940 1.00 17.54 70 GLY B C 1
ATOM 1488 O O . GLY B 1 36 ? -17.848 -1.953 4.078 1.00 12.22 70 GLY B O 1
ATOM 1489 N N . ALA B 1 37 ? -16.128 -1.697 2.652 1.00 13.57 71 ALA B N 1
ATOM 1490 C CA . ALA B 1 37 ? -15.224 -1.274 3.713 1.00 11.79 71 ALA B CA 1
ATOM 1491 C C . ALA B 1 37 ? -14.074 -0.475 3.122 1.00 12.20 71 ALA B C 1
ATOM 1492 O O . ALA B 1 37 ? -13.634 -0.732 2.000 1.00 13.58 71 ALA B O 1
ATOM 1494 N N . ILE B 1 38 ? -13.582 0.486 3.905 1.00 11.61 72 ILE B N 1
ATOM 1495 C CA . ILE B 1 38 ? -12.335 1.196 3.622 1.00 18.87 72 ILE B CA 1
ATOM 1496 C C . ILE B 1 38 ? -11.499 1.154 4.888 1.00 14.63 72 ILE B C 1
ATOM 1497 O O . ILE B 1 38 ? -11.927 1.678 5.923 1.00 12.81 72 ILE B O 1
ATOM 1502 N N . ILE B 1 39 ? -10.308 0.557 4.808 1.00 11.47 73 ILE B N 1
ATOM 1503 C CA . ILE B 1 39 ? -9.420 0.417 5.958 1.00 11.89 73 ILE B CA 1
ATOM 1504 C C . ILE B 1 39 ? -8.043 0.951 5.576 1.00 12.26 73 ILE B C 1
ATOM 1505 O O . ILE B 1 39 ? -7.324 0.323 4.785 1.00 17.08 73 ILE B O 1
ATOM 1510 N N . THR B 1 40 ? -7.661 2.087 6.158 1.00 11.14 74 THR B N 1
ATOM 1511 C CA . THR B 1 40 ? -6.422 2.779 5.821 1.00 14.59 74 THR B CA 1
ATOM 1512 C C . THR B 1 40 ? -5.390 2.589 6.927 1.00 16.89 74 THR B C 1
ATOM 1513 O O . THR B 1 40 ? -5.666 2.875 8.096 1.00 15.61 74 THR B O 1
ATOM 1517 N N . LEU B 1 41 ? -4.199 2.120 6.550 1.00 15.40 75 LEU B N 1
ATOM 1518 C CA . LEU B 1 41 ? -3.080 1.951 7.473 1.00 14.56 75 LEU B CA 1
ATOM 1519 C C . LEU B 1 41 ? -2.102 3.113 7.322 1.00 14.48 75 LEU B C 1
ATOM 1520 O O . LEU B 1 41 ? -1.402 3.223 6.309 1.00 15.18 75 LEU B O 1
ATOM 1525 N N . GLN B 1 42 ? -2.041 3.963 8.341 1.00 18.14 76 GLN B N 1
ATOM 1526 C CA . GLN B 1 42 ? -1.076 5.053 8.357 1.00 19.87 76 GLN B CA 1
ATOM 1527 C C . GLN B 1 42 ? 0.351 4.517 8.431 1.00 24.89 76 GLN B C 1
ATOM 1528 O O . GLN B 1 42 ? 0.618 3.509 9.089 1.00 23.01 76 GLN B O 1
ATOM 1534 N N . ARG B 1 43 ? 1.275 5.200 7.748 1.00 17.85 77 ARG B N 1
ATOM 1535 C CA . ARG B 1 43 ? 2.695 4.844 7.845 1.00 19.15 77 ARG B CA 1
ATOM 1536 C C . ARG B 1 43 ? 3.441 6.078 8.324 1.00 28.15 77 ARG B C 1
ATOM 1537 O O . ARG B 1 43 ? 3.182 6.547 9.434 1.00 31.01 77 ARG B O 1
ATOM 1545 N N . ASN B 1 44 ? 4.361 6.626 7.527 1.00 28.57 78 ASN B N 1
ATOM 1546 C CA . ASN B 1 44 ? 5.204 7.722 7.996 1.00 35.73 78 ASN B CA 1
ATOM 1547 C C . ASN B 1 44 ? 4.508 9.075 7.921 1.00 32.27 78 ASN B C 1
ATOM 1548 O O . ASN B 1 44 ? 4.819 9.968 8.717 1.00 36.04 78 ASN B O 1
ATOM 1553 N N . ILE B 1 45 ? 3.582 9.256 6.986 1.00 25.55 79 ILE B N 1
ATOM 1554 C CA . ILE B 1 45 ? 2.845 10.509 6.857 1.00 27.91 79 ILE B CA 1
ATOM 1555 C C . ILE B 1 45 ? 1.649 10.469 7.797 1.00 26.68 79 ILE B C 1
ATOM 1556 O O . ILE B 1 45 ? 0.791 9.584 7.686 1.00 21.41 79 ILE B O 1
ATOM 1561 N N . LEU B 1 46 ? 1.589 11.426 8.719 1.00 23.79 80 LEU B N 1
ATOM 1562 C CA . LEU B 1 46 ? 0.478 11.482 9.663 1.00 27.79 80 LEU B CA 1
ATOM 1563 C C . LEU B 1 46 ? -0.794 11.899 8.939 1.00 23.66 80 LEU B C 1
ATOM 1564 O O . LEU B 1 46 ? -0.805 12.892 8.205 1.00 27.21 80 LEU B O 1
ATOM 1569 N N . LEU B 1 47 ? -1.865 11.134 9.141 1.00 19.68 81 LEU B N 1
ATOM 1570 C CA . LEU B 1 47 ? -3.124 11.355 8.438 1.00 25.78 81 LEU B CA 1
ATOM 1571 C C . LEU B 1 47 ? -4.051 12.329 9.156 1.00 33.66 81 LEU B C 1
ATOM 1572 O O . LEU B 1 47 ? -5.093 12.688 8.598 1.00 34.22 81 LEU B O 1
ATOM 1577 N N . ASP B 1 48 ? -3.688 12.776 10.363 1.00 39.61 82 ASP B N 1
ATOM 1578 C CA . ASP B 1 48 ? -4.627 13.515 11.202 1.00 46.04 82 ASP B CA 1
ATOM 1579 C C . ASP B 1 48 ? -5.125 14.782 10.518 1.00 39.10 82 ASP B C 1
ATOM 1580 O O . ASP B 1 48 ? -6.301 15.137 10.646 1.00 40.21 82 ASP B O 1
ATOM 1585 N N . SER B 1 49 ? -4.256 15.471 9.782 1.00 37.13 83 SER B N 1
ATOM 1586 C CA . SER B 1 49 ? -4.639 16.705 9.111 1.00 36.12 83 SER B CA 1
ATOM 1587 C C . SER B 1 49 ? -5.250 16.474 7.735 1.00 36.73 83 SER B C 1
ATOM 1588 O O . SER B 1 49 ? -5.661 17.443 7.087 1.00 41.11 83 SER B O 1
ATOM 1591 N N . LEU B 1 50 ? -5.333 15.224 7.279 1.00 30.69 84 LEU B N 1
ATOM 1592 C CA . LEU B 1 50 ? -5.833 14.902 5.949 1.00 33.80 84 LEU B CA 1
ATOM 1593 C C . LEU B 1 50 ? -7.184 14.197 5.985 1.00 39.20 84 LEU B C 1
ATOM 1594 O O . LEU B 1 50 ? -7.625 13.667 4.959 1.00 39.65 84 LEU B O 1
ATOM 1599 N N . ARG B 1 51 ? -7.842 14.168 7.141 1.00 34.22 85 ARG B N 1
ATOM 1600 C CA . ARG B 1 51 ? -9.150 13.550 7.296 1.00 33.34 85 ARG B CA 1
ATOM 1601 C C . ARG B 1 51 ? -10.096 14.545 7.954 1.00 37.20 85 ARG B C 1
ATOM 1602 O O . ARG B 1 51 ? -9.666 15.521 8.574 1.00 39.11 85 ARG B O 1
ATOM 1610 N N . THR B 1 52 ? -11.398 14.297 7.806 1.00 34.59 86 THR B N 1
ATOM 1611 C CA . THR B 1 52 ? -12.425 15.099 8.458 1.00 33.26 86 THR B CA 1
ATOM 1612 C C . THR B 1 52 ? -13.461 14.183 9.089 1.00 27.90 86 THR B C 1
ATOM 1613 O O . THR B 1 52 ? -13.697 13.069 8.616 1.00 23.97 86 THR B O 1
ATOM 1617 N N . ASP B 1 53 ? -14.084 14.675 10.160 1.00 23.25 87 ASP B N 1
ATOM 1618 C CA . ASP B 1 53 ? -15.112 13.934 10.879 1.00 25.39 87 ASP B CA 1
ATOM 1619 C C . ASP B 1 53 ? -14.576 12.600 11.370 1.00 27.78 87 ASP B C 1
ATOM 1620 O O . ASP B 1 53 ? -13.361 12.371 11.403 1.00 24.13 87 ASP B O 1
ATOM 1625 N N . GLY B 1 54 ? -15.477 11.714 11.747 1.00 25.51 88 GLY B N 1
ATOM 1626 C CA . GLY B 1 54 ? -15.078 10.435 12.288 1.00 32.05 88 GLY B CA 1
ATOM 1627 C C . GLY B 1 54 ? -15.152 10.415 13.797 1.00 23.16 88 GLY B C 1
ATOM 1628 O O . GLY B 1 54 ? -15.412 11.416 14.469 1.00 17.57 88 GLY B O 1
ATOM 1629 N N . VAL B 1 55 ? -14.911 9.227 14.323 1.00 15.66 89 VAL B N 1
ATOM 1630 C CA . VAL B 1 55 ? -15.025 8.948 15.744 1.00 17.14 89 VAL B CA 1
ATOM 1631 C C . VAL B 1 55 ? -13.705 8.342 16.189 1.00 16.11 89 VAL B C 1
ATOM 1632 O O . VAL B 1 55 ? -13.220 7.391 15.567 1.00 10.85 89 VAL B O 1
ATOM 1636 N N . LYS B 1 56 ? -13.108 8.900 17.235 1.00 12.73 90 LYS B N 1
ATOM 1637 C CA . LYS B 1 56 ? -11.899 8.293 17.774 1.00 17.71 90 LYS B CA 1
ATOM 1638 C C . LYS B 1 56 ? -12.298 7.078 18.596 1.00 18.56 90 LYS B C 1
ATOM 1639 O O . LYS B 1 56 ? -13.111 7.187 19.524 1.00 16.41 90 LYS B O 1
ATOM 1645 N N . ILE B 1 57 ? -11.741 5.924 18.246 1.00 10.98 91 ILE B N 1
ATOM 1646 C CA A ILE B 1 57 ? -12.042 4.644 18.879 0.60 12.00 91 ILE B CA 1
ATOM 1647 C CA B ILE B 1 57 ? -12.085 4.746 19.024 0.40 11.55 91 ILE B CA 1
ATOM 1648 C C . ILE B 1 57 ? -10.870 4.153 19.720 1.00 14.16 91 ILE B C 1
ATOM 1649 O O . ILE B 1 57 ? -11.035 3.623 20.823 1.00 14.24 91 ILE B O 1
ATOM 1658 N N . ASP B 1 58 ? -9.668 4.278 19.154 1.00 10.75 92 ASP B N 1
ATOM 1659 C CA . ASP B 1 58 ? -8.417 3.881 19.810 1.00 9.19 92 ASP B CA 1
ATOM 1660 C C . ASP B 1 58 ? -8.507 2.472 20.399 1.00 9.70 92 ASP B C 1
ATOM 1661 O O . ASP B 1 58 ? -8.188 2.235 21.569 1.00 11.18 92 ASP B O 1
ATOM 1666 N N . SER B 1 59 ? -8.939 1.528 19.571 1.00 8.84 93 SER B N 1
ATOM 1667 C CA . SER B 1 59 ? -9.103 0.141 19.983 1.00 6.16 93 SER B CA 1
ATOM 1668 C C . SER B 1 59 ? -7.926 -0.699 19.505 1.00 8.66 93 SER B C 1
ATOM 1669 O O . SER B 1 59 ? -7.325 -0.420 18.465 1.00 13.61 93 SER B O 1
ATOM 1672 N N . LEU B 1 60 ? -7.606 -1.741 20.267 1.00 8.99 94 LEU B N 1
ATOM 1673 C CA . LEU B 1 60 ? -6.691 -2.756 19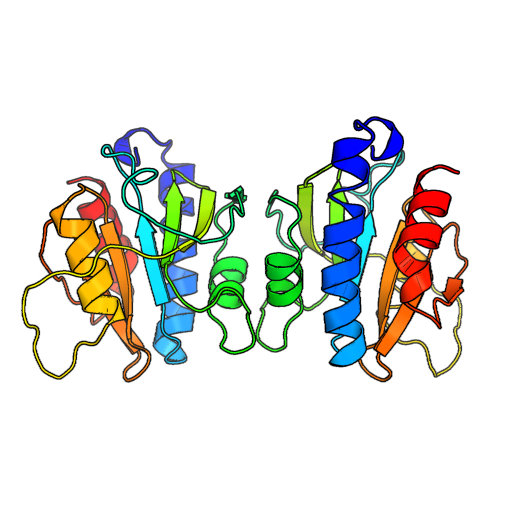.757 1.00 10.91 94 LEU B CA 1
ATOM 1674 C C . LEU B 1 60 ? -7.283 -3.371 18.501 1.00 12.44 94 LEU B C 1
ATOM 1675 O O . LEU B 1 60 ? -8.497 -3.565 18.402 1.00 14.88 94 LEU B O 1
ATOM 1680 N N . ILE B 1 61 ? -6.433 -3.666 17.523 1.00 7.58 95 ILE B N 1
ATOM 1681 C CA . ILE B 1 61 ? -6.968 -4.164 16.264 1.00 9.16 95 ILE B CA 1
ATOM 1682 C C . ILE B 1 61 ? -7.481 -5.581 16.474 1.00 12.19 95 ILE B C 1
ATOM 1683 O O . ILE B 1 61 ? -6.835 -6.407 17.135 1.00 10.06 95 ILE B O 1
ATOM 1688 N N . ASN B 1 62 ? -8.677 -5.848 15.953 1.00 9.76 96 ASN B N 1
ATOM 1689 C CA . ASN B 1 62 ? -9.331 -7.136 16.132 1.00 12.28 96 ASN B CA 1
ATOM 1690 C C . ASN B 1 62 ? -10.303 -7.321 14.980 1.00 8.87 96 ASN B C 1
ATOM 1691 O O . ASN B 1 62 ? -11.021 -6.382 14.613 1.00 7.25 96 ASN B O 1
ATOM 1696 N N . SER B 1 63 ? -10.315 -8.521 14.402 1.00 7.96 97 SER B N 1
ATOM 1697 C CA . SER B 1 63 ? -11.134 -8.732 13.217 1.00 8.17 97 SER B CA 1
ATOM 1698 C C . SER B 1 63 ? -12.620 -8.623 13.547 1.00 7.77 97 SER B C 1
ATOM 1699 O O . SER B 1 63 ? -13.395 -8.101 12.742 1.00 8.65 97 SER B O 1
ATOM 1702 N N . SER B 1 64 ? -13.035 -9.108 14.726 1.00 7.71 98 SER B N 1
ATOM 1703 C CA . SER B 1 64 ? -14.453 -9.053 15.079 1.00 9.72 98 SER B CA 1
ATOM 1704 C C . SER B 1 64 ? -14.947 -7.617 15.164 1.00 6.73 98 SER B C 1
ATOM 1705 O O . SER B 1 64 ? -16.059 -7.309 14.719 1.00 6.78 98 SER B O 1
ATOM 1708 N N . LEU B 1 65 ? -14.138 -6.719 15.730 1.00 7.28 99 LEU B N 1
ATOM 1709 C CA . LEU B 1 65 ? -14.545 -5.317 15.828 1.00 5.67 99 LEU B CA 1
ATOM 1710 C C . LEU B 1 65 ? -14.596 -4.651 14.456 1.00 5.81 99 LEU B C 1
ATOM 1711 O O . LEU B 1 65 ? -15.495 -3.846 14.179 1.00 6.57 99 LEU B O 1
ATOM 1716 N N . LEU B 1 66 ? -13.638 -4.965 13.583 1.00 6.44 100 LEU B N 1
ATOM 1717 C CA . LEU B 1 66 ? -13.667 -4.415 12.227 1.00 9.90 100 LEU B CA 1
ATOM 1718 C C . LEU B 1 66 ? -14.905 -4.879 11.460 1.00 9.48 100 LEU B C 1
ATOM 1719 O O . LEU B 1 66 ? -15.512 -4.104 10.706 1.00 7.20 100 LEU B O 1
ATOM 1724 N N . ILE B 1 67 ? -15.270 -6.151 11.619 1.00 7.31 101 ILE B N 1
ATOM 1725 C CA . ILE B 1 67 ? -16.489 -6.664 10.994 1.00 10.32 101 ILE B CA 1
ATOM 1726 C C . ILE B 1 67 ? -17.703 -5.917 11.528 1.00 9.56 101 ILE B C 1
ATOM 1727 O O . ILE B 1 67 ? -18.573 -5.482 10.763 1.00 8.26 101 ILE B O 1
ATOM 1732 N N . ALA B 1 68 ? -17.781 -5.768 12.852 1.00 7.14 102 ALA B N 1
ATOM 1733 C CA . ALA B 1 68 ? -18.897 -5.055 13.460 1.00 7.80 102 ALA B CA 1
ATOM 1734 C C . ALA B 1 68 ? -18.977 -3.612 12.969 1.00 7.86 102 ALA B C 1
ATOM 1735 O O . ALA B 1 68 ? -20.071 -3.094 12.734 1.00 7.43 102 ALA B O 1
ATOM 1737 N N . ILE B 1 69 ? -17.831 -2.950 12.809 1.00 8.27 103 ILE B N 1
ATOM 1738 C CA . ILE B 1 69 ? -17.827 -1.537 12.417 1.00 6.68 103 ILE B CA 1
ATOM 1739 C C . ILE B 1 69 ? -18.533 -1.335 11.077 1.00 7.55 103 ILE B C 1
ATOM 1740 O O . ILE B 1 69 ? -19.299 -0.377 10.901 1.00 8.49 103 ILE B O 1
ATOM 1745 N N . PHE B 1 70 ? -18.320 -2.241 10.123 1.00 7.98 104 PHE B N 1
ATOM 1746 C CA . PHE B 1 70 ? -18.779 -2.009 8.756 1.00 8.98 104 PHE B CA 1
ATOM 1747 C C . PHE B 1 70 ? -20.148 -2.606 8.436 1.00 11.55 104 PHE B C 1
ATOM 1748 O O . PHE B 1 70 ? -20.624 -2.428 7.309 1.00 16.89 104 PHE B O 1
ATOM 1756 N N . GLN B 1 71 ? -20.814 -3.266 9.386 1.00 14.61 105 GLN B N 1
ATOM 1757 C CA . GLN B 1 71 ? -22.164 -3.759 9.122 1.00 14.80 105 GLN B CA 1
ATOM 1758 C C . GLN B 1 71 ? -23.115 -2.598 8.840 1.00 16.02 105 GLN B C 1
ATOM 1759 O O . GLN B 1 71 ? -22.940 -1.489 9.341 1.00 13.41 105 GLN B O 1
ATOM 1765 N N . LYS B 1 72 ? -24.146 -2.860 8.032 1.00 18.86 106 LYS B N 1
ATOM 1766 C CA . LYS B 1 72 ? -25.060 -1.783 7.655 1.00 21.06 106 LYS B CA 1
ATOM 1767 C C . LYS B 1 72 ? -25.830 -1.235 8.848 1.00 19.96 106 LYS B C 1
ATOM 1768 O O . LYS B 1 72 ? -26.190 -0.053 8.858 1.00 18.34 106 LYS B O 1
ATOM 1774 N N . SER B 1 73 ? -26.087 -2.063 9.863 1.00 17.79 107 SER B N 1
ATOM 1775 C CA . SER B 1 73 ? -26.746 -1.595 11.077 1.00 18.88 107 SER B CA 1
ATOM 1776 C C . SER B 1 73 ? -25.794 -0.886 12.033 1.00 22.88 107 SER B C 1
ATOM 1777 O O . SER B 1 73 ? -26.220 -0.490 13.127 1.00 20.35 107 SER B O 1
ATOM 1780 N N . SER B 1 74 ? -24.512 -0.719 11.652 1.00 14.53 108 SER B N 1
ATOM 1781 C CA . SER B 1 74 ? -23.537 -0.012 12.480 1.00 14.06 108 SER B CA 1
ATOM 1782 C C . SER B 1 74 ? -23.522 1.467 12.122 1.00 11.10 108 SER B C 1
ATOM 1783 O O . SER B 1 74 ? -23.442 1.809 10.937 1.00 16.11 108 SER B O 1
ATOM 1786 N N . PRO B 1 75 ? -23.590 2.373 13.101 1.00 13.71 109 PRO B N 1
ATOM 1787 C CA . PRO B 1 75 ? -23.466 3.802 12.790 1.00 16.32 109 PRO B CA 1
ATOM 1788 C C . PRO B 1 75 ? -22.068 4.207 12.364 1.00 18.61 109 PRO B C 1
ATOM 1789 O O . PRO B 1 75 ? -21.864 5.368 11.987 1.00 17.32 109 PRO B O 1
ATOM 1793 N N . LEU B 1 76 ? -21.106 3.287 12.384 1.00 12.22 110 LEU B N 1
ATOM 1794 C CA . LEU B 1 76 ? -19.739 3.584 11.985 1.00 15.20 110 LEU B CA 1
ATOM 1795 C C . LEU B 1 76 ? -19.403 3.060 10.595 1.00 15.13 110 LEU B C 1
ATOM 1796 O O . LEU B 1 76 ? -18.239 3.122 10.190 1.00 15.43 110 LEU B O 1
ATOM 1801 N N . HIS B 1 77 ? -20.385 2.542 9.850 1.00 12.07 111 HIS B N 1
ATOM 1802 C CA . HIS B 1 77 ? -20.027 1.803 8.642 1.00 16.32 111 HIS B CA 1
ATOM 1803 C C . HIS B 1 77 ? -19.714 2.709 7.459 1.00 21.76 111 HIS B C 1
ATOM 1804 O O . HIS B 1 77 ? -19.122 2.239 6.483 1.00 20.82 111 HIS B O 1
ATOM 1811 N N . ASP B 1 78 ? -20.094 3.983 7.515 1.00 18.42 112 ASP B N 1
ATOM 1812 C CA . ASP B 1 78 ? -19.778 4.913 6.437 1.00 24.63 112 ASP B CA 1
ATOM 1813 C C . ASP B 1 78 ? -18.436 5.574 6.709 1.00 27.45 112 ASP B C 1
ATOM 1814 O O . ASP B 1 78 ? -18.101 5.864 7.858 1.00 26.63 112 ASP B O 1
ATOM 1819 N N . GLY B 1 79 ? -17.672 5.816 5.654 1.00 26.42 113 GLY B N 1
ATOM 1820 C CA . GLY B 1 79 ? -16.351 6.390 5.824 1.00 22.73 113 GLY B CA 1
ATOM 1821 C C . GLY B 1 79 ? -15.298 5.341 6.113 1.00 20.30 113 GLY B C 1
ATOM 1822 O O . GLY B 1 79 ? -15.515 4.131 6.003 1.00 20.65 113 GLY B O 1
ATOM 1823 N N . ALA B 1 80 ? -14.126 5.826 6.506 1.00 16.34 114 ALA B N 1
ATOM 1824 C CA . ALA B 1 80 ? -12.940 4.993 6.589 1.00 12.77 114 ALA B CA 1
ATOM 1825 C C . ALA B 1 80 ? -12.523 4.740 8.031 1.00 12.88 114 ALA B C 1
ATOM 1826 O O . ALA B 1 80 ? -12.725 5.573 8.921 1.00 14.22 114 ALA B O 1
ATOM 1828 N N . VAL B 1 81 ? -11.915 3.589 8.230 1.00 11.45 115 VAL B N 1
ATOM 1829 C CA . VAL B 1 81 ? -11.201 3.251 9.450 1.00 15.09 115 VAL B CA 1
ATOM 1830 C C . VAL B 1 81 ? -9.742 3.621 9.254 1.00 18.61 115 VAL B C 1
ATOM 1831 O O . VAL B 1 81 ? -9.165 3.362 8.194 1.00 14.69 115 VAL B O 1
ATOM 1835 N N . ILE B 1 82 ? -9.133 4.244 10.258 1.00 9.20 116 ILE B N 1
ATOM 1836 C CA . ILE B 1 82 ? -7.703 4.521 10.229 1.00 9.87 116 ILE B CA 1
ATOM 1837 C C . ILE B 1 82 ? -7.023 3.653 11.271 1.00 17.68 116 ILE B C 1
ATOM 1838 O O . ILE B 1 82 ? -7.387 3.688 12.453 1.00 12.09 116 ILE B O 1
ATOM 1843 N N . ILE B 1 83 ? -6.031 2.889 10.834 1.00 9.95 117 ILE B N 1
ATOM 1844 C CA . ILE B 1 83 ? -5.225 2.051 11.711 1.00 11.22 117 ILE B CA 1
ATOM 1845 C C . ILE B 1 83 ? -3.859 2.695 11.882 1.00 18.80 117 ILE B C 1
ATOM 1846 O O . ILE B 1 83 ? -3.198 3.040 10.895 1.00 17.67 117 ILE B O 1
ATOM 1851 N N . VAL B 1 84 ? -3.451 2.890 13.134 1.00 12.86 118 VAL B N 1
ATOM 1852 C CA . VAL B 1 84 ? -2.121 3.380 13.468 1.00 13.48 118 VAL B CA 1
ATOM 1853 C C . VAL B 1 84 ? -1.462 2.316 14.330 1.00 18.08 118 VAL B C 1
ATOM 1854 O O . VAL B 1 84 ? -1.956 2.003 15.422 1.00 15.41 118 VAL B O 1
ATOM 1858 N N . ASP B 1 85 ? -0.359 1.753 13.834 1.00 25.39 119 ASP B N 1
ATOM 1859 C CA . ASP B 1 85 ? 0.319 0.604 14.459 1.00 22.56 119 ASP B CA 1
ATOM 1860 C C . ASP B 1 85 ? -0.742 -0.478 14.684 1.00 18.17 119 ASP B C 1
ATOM 1861 O O . ASP B 1 85 ? -1.444 -0.845 13.739 1.00 16.42 119 ASP B O 1
ATOM 1866 N N . ASP B 1 86 ? -0.908 -0.984 15.909 1.00 15.97 120 ASP B N 1
ATOM 1867 C CA . ASP B 1 86 ? -1.864 -2.060 16.149 1.00 16.50 120 ASP B CA 1
ATOM 1868 C C . ASP B 1 86 ? -3.180 -1.545 16.716 1.00 15.12 120 ASP B C 1
ATOM 1869 O O . ASP B 1 86 ? -3.889 -2.283 17.406 1.00 9.58 120 ASP B O 1
ATOM 1874 N N . ARG B 1 87 ? -3.537 -0.297 16.424 1.00 12.91 121 ARG B N 1
ATOM 1875 C CA . ARG B 1 87 ? -4.741 0.303 16.974 1.00 8.58 121 ARG B CA 1
ATOM 1876 C C . ARG B 1 87 ? -5.651 0.795 15.858 1.00 13.49 121 ARG B C 1
ATOM 1877 O O . ARG B 1 87 ? -5.198 1.435 14.904 1.00 11.49 121 ARG B O 1
ATOM 1885 N N . ILE B 1 88 ? -6.935 0.466 15.973 1.00 10.41 122 ILE B N 1
ATOM 1886 C CA . ILE B 1 88 ? -7.972 1.096 15.163 1.00 9.64 122 ILE B CA 1
ATOM 1887 C C . ILE B 1 88 ? -8.208 2.459 15.800 1.00 16.85 122 ILE B C 1
ATOM 1888 O O . ILE B 1 88 ? -8.881 2.560 16.827 1.00 11.68 122 ILE B O 1
ATOM 1893 N N . LEU B 1 89 ? -7.639 3.510 15.211 1.00 11.31 123 LEU B N 1
ATOM 1894 C CA . LEU B 1 89 ? -7.643 4.808 15.875 1.00 10.55 123 LEU B CA 1
ATOM 1895 C C . LEU B 1 89 ? -8.940 5.560 15.605 1.00 14.61 123 LEU B C 1
ATOM 1896 O O . LEU B 1 89 ? -9.575 6.068 16.538 1.00 11.35 123 LEU B O 1
ATOM 1901 N N . TYR B 1 90 ? -9.353 5.628 14.336 1.00 9.51 124 TYR B N 1
ATOM 1902 C CA . TYR B 1 90 ? -10.554 6.336 13.922 1.00 14.72 124 TYR B CA 1
ATOM 1903 C C . TYR B 1 90 ? -11.461 5.416 13.118 1.00 14.15 124 TYR B C 1
ATOM 1904 O O . TYR B 1 90 ? -11.006 4.478 12.455 1.00 9.65 124 TYR B O 1
ATOM 1913 N N . ALA B 1 91 ? -12.755 5.699 13.187 1.00 9.52 125 ALA B N 1
ATOM 1914 C CA . ALA B 1 91 ? -13.737 5.092 12.303 1.00 11.42 125 ALA B CA 1
ATOM 1915 C C . ALA B 1 91 ? -14.615 6.194 11.730 1.00 10.31 125 ALA B C 1
ATOM 1916 O O . ALA B 1 91 ? -14.737 7.276 12.309 1.00 14.67 125 ALA B O 1
ATOM 1918 N N . SER B 1 92 ? -15.215 5.912 10.574 1.00 11.42 126 SER B N 1
ATOM 1919 C CA . SER B 1 92 ? -16.167 6.825 9.941 1.00 14.54 126 SER B CA 1
ATOM 1920 C C . SER B 1 92 ? -15.540 8.176 9.620 1.00 17.51 126 SER B C 1
ATOM 1921 O O . SER B 1 92 ? -16.176 9.218 9.763 1.00 19.71 126 SER B O 1
ATOM 1924 N N . THR B 1 93 ? -14.293 8.166 9.168 1.00 16.49 127 THR B N 1
ATOM 1925 C CA . THR B 1 93 ? -13.626 9.400 8.793 1.00 19.79 127 THR B CA 1
ATOM 1926 C C . THR B 1 93 ? -13.561 9.513 7.273 1.00 17.97 127 THR B C 1
ATOM 1927 O O . THR B 1 93 ? -13.670 8.520 6.544 1.00 16.62 127 THR B O 1
ATOM 1931 N N . TYR B 1 94 ? -13.416 10.745 6.795 1.00 16.33 128 TYR B N 1
ATOM 1932 C CA . TYR B 1 94 ? -13.559 11.043 5.376 1.00 22.52 128 TYR B CA 1
ATOM 1933 C C . TYR B 1 94 ? -12.308 11.719 4.840 1.00 26.12 128 TYR B C 1
ATOM 1934 O O . TYR B 1 94 ? -11.688 12.541 5.522 1.00 21.48 128 TYR B O 1
ATOM 1943 N N . PHE B 1 95 ? -11.938 11.347 3.620 1.00 24.70 129 PHE B N 1
ATOM 1944 C CA . PHE B 1 95 ? -10.768 11.866 2.934 1.00 23.71 129 PHE B CA 1
ATOM 1945 C C . PHE B 1 95 ? -11.204 12.724 1.755 1.00 22.17 129 PHE B C 1
ATOM 1946 O O . PHE B 1 95 ? -12.306 12.575 1.224 1.00 27.47 129 PHE B O 1
ATOM 1954 N N . SER B 1 96 ? -10.320 13.617 1.332 1.00 23.76 130 SER B N 1
ATOM 1955 C CA . SER B 1 96 ? -10.517 14.293 0.056 1.00 28.64 130 SER B CA 1
ATOM 1956 C C . SER B 1 96 ? -10.398 13.269 -1.066 1.00 25.86 130 SER B C 1
ATOM 1957 O O . SER B 1 96 ? -9.354 12.625 -1.214 1.00 30.34 130 SER B O 1
ATOM 1960 N N . VAL B 1 97 ? -11.468 13.103 -1.846 1.00 30.49 131 VAL B N 1
ATOM 1961 C CA . VAL B 1 97 ? -11.478 12.087 -2.894 1.00 26.95 131 VAL B CA 1
ATOM 1962 C C . VAL B 1 97 ? -10.544 12.493 -4.029 1.00 33.24 131 VAL B C 1
ATOM 1963 O O . VAL B 1 97 ? -10.275 13.684 -4.261 1.00 30.29 131 VAL B O 1
ATOM 1967 N N . SER B 1 98 ? -10.058 11.490 -4.759 1.00 32.45 132 SER B N 1
ATOM 1968 C CA . SER B 1 98 ? -9.225 11.753 -5.919 1.00 30.23 132 SER B CA 1
ATOM 1969 C C . SER B 1 98 ? -10.036 12.412 -7.023 1.00 32.52 132 SER B C 1
ATOM 1970 O O . SER B 1 98 ? -11.231 12.151 -7.188 1.00 32.48 132 SER B O 1
ATOM 1973 N N . GLU B 1 99 ? -9.370 13.286 -7.779 1.00 34.75 133 GLU B N 1
ATOM 1974 C CA . GLU B 1 99 ? -9.957 13.874 -8.972 1.00 37.32 133 GLU B CA 1
ATOM 1975 C C . GLU B 1 99 ? -9.818 12.976 -10.194 1.00 39.32 133 GLU B C 1
ATOM 1976 O O . GLU B 1 99 ? -10.354 13.313 -11.255 1.00 40.33 133 GLU B O 1
ATOM 1982 N N . SER B 1 100 ? -9.116 11.854 -10.075 1.00 36.59 134 SER B N 1
ATOM 1983 C CA . SER B 1 100 ? -8.977 10.939 -11.198 1.00 37.41 134 SER B CA 1
ATOM 1984 C C . SER B 1 100 ? -10.279 10.183 -11.432 1.00 37.00 134 SER B C 1
ATOM 1985 O O . SER B 1 100 ? -11.089 9.993 -10.520 1.00 35.33 134 SER B O 1
ATOM 1988 N N . THR B 1 101 ? -10.478 9.761 -12.675 1.00 38.74 135 THR B N 1
ATOM 1989 C CA . THR B 1 101 ? -11.642 8.985 -13.071 1.00 38.84 135 THR B CA 1
ATOM 1990 C C . THR B 1 101 ? -11.271 7.509 -13.118 1.00 40.05 135 THR B C 1
ATOM 1991 O O . THR B 1 101 ? -10.211 7.142 -13.634 1.00 38.11 135 THR B O 1
ATOM 1995 N N . LEU B 1 102 ? -12.142 6.668 -12.569 1.00 36.08 136 LEU B N 1
ATOM 1996 C CA . LEU B 1 102 ? -11.918 5.234 -12.501 1.00 34.93 136 LEU B CA 1
ATOM 1997 C C . LEU B 1 102 ? -12.906 4.492 -13.388 1.00 36.30 136 LEU B C 1
ATOM 1998 O O . LEU B 1 102 ? -13.945 5.027 -13.786 1.00 37.65 136 LEU B O 1
ATOM 2003 N N . GLU B 1 103 ? -12.563 3.240 -13.688 1.00 36.70 137 GLU B N 1
ATOM 2004 C CA . GLU B 1 103 ? -13.465 2.363 -14.417 1.00 41.90 137 GLU B CA 1
ATOM 2005 C C . GLU B 1 103 ? -14.811 2.270 -13.702 1.00 42.51 137 GLU B C 1
ATOM 2006 O O . GLU B 1 103 ? -14.927 2.503 -12.494 1.00 42.54 137 GLU B O 1
ATOM 2012 N N . ASP B 1 104 ? -15.840 1.918 -14.475 1.00 45.58 138 ASP B N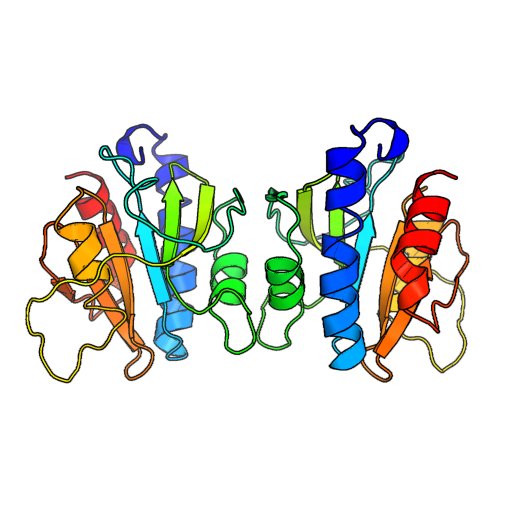 1
ATOM 2013 C CA . ASP B 1 104 ? -17.209 1.951 -13.968 1.00 48.78 138 ASP B CA 1
ATOM 2014 C C . ASP B 1 104 ? -17.407 1.030 -12.770 1.00 43.24 138 ASP B C 1
ATOM 2015 O O . ASP B 1 104 ? -18.301 1.271 -11.952 1.00 43.32 138 ASP B O 1
ATOM 2020 N N . ARG B 1 105 ? -16.593 -0.023 -12.647 1.00 45.70 139 ARG B N 1
ATOM 2021 C CA . ARG B 1 105 ? -16.782 -0.993 -11.572 1.00 51.32 139 ARG B CA 1
ATOM 2022 C C . ARG B 1 105 ? -16.384 -0.443 -10.211 1.00 55.74 139 ARG B C 1
ATOM 2023 O O . ARG B 1 105 ? -16.739 -1.039 -9.188 1.00 61.17 139 ARG B O 1
ATOM 2031 N N . TYR B 1 106 ? -15.651 0.665 -10.175 1.00 49.58 140 TYR B N 1
ATOM 2032 C CA . TYR B 1 106 ? -15.185 1.272 -8.938 1.00 38.38 140 TYR B CA 1
ATOM 2033 C C . TYR B 1 106 ? -16.112 2.410 -8.526 1.00 31.04 140 TYR B C 1
ATOM 2034 O O . TYR B 1 106 ? -16.722 3.069 -9.366 1.00 29.98 140 TYR B O 1
ATOM 2043 N N . GLY B 1 107 ? -16.208 2.636 -7.218 1.00 32.35 141 GLY B N 1
ATOM 2044 C CA . GLY B 1 107 ? -17.089 3.659 -6.688 1.00 32.81 141 GLY B CA 1
ATOM 2045 C C . GLY B 1 107 ? -16.405 4.648 -5.765 1.00 27.34 141 GLY B C 1
ATOM 2046 O O . GLY B 1 107 ? -15.189 4.851 -5.843 1.00 28.06 141 GLY B O 1
ATOM 2047 N N . ALA B 1 108 ? -17.185 5.272 -4.880 1.00 28.19 142 ALA B N 1
ATOM 2048 C CA . ALA B 1 108 ? -16.648 6.346 -4.050 1.00 26.10 142 ALA B CA 1
ATOM 2049 C C . ALA B 1 108 ? -15.628 5.837 -3.041 1.00 24.37 142 ALA B C 1
ATOM 2050 O O . ALA B 1 108 ? -14.682 6.562 -2.712 1.00 22.71 142 ALA B O 1
ATOM 2052 N N . ARG B 1 109 ? -15.808 4.616 -2.522 1.00 23.49 143 ARG B N 1
ATOM 2053 C CA . ARG B 1 109 ? -14.804 4.045 -1.627 1.00 27.37 143 ARG B CA 1
ATOM 2054 C C . ARG B 1 109 ? -13.434 4.023 -2.287 1.00 19.26 143 ARG B C 1
ATOM 2055 O O . ARG B 1 109 ? -12.413 4.300 -1.641 1.00 18.52 143 ARG B O 1
ATOM 2063 N N . HIS B 1 110 ? -13.396 3.708 -3.581 1.00 20.72 144 HIS B N 1
ATOM 2064 C CA . HIS B 1 110 ? -12.123 3.626 -4.282 1.00 21.43 144 HIS B CA 1
ATOM 2065 C C . HIS B 1 110 ? -11.564 5.010 -4.574 1.00 24.27 144 HIS B C 1
ATOM 2066 O O . HIS B 1 110 ? -10.358 5.236 -4.441 1.00 24.12 144 HIS B O 1
ATOM 2073 N N . ARG B 1 111 ? -12.425 5.950 -4.974 1.00 23.71 145 ARG B N 1
ATOM 2074 C CA . ARG B 1 111 ? -11.972 7.323 -5.176 1.00 24.93 145 ARG B CA 1
ATOM 2075 C C . ARG B 1 111 ? -11.445 7.922 -3.879 1.00 23.66 145 ARG B C 1
ATOM 2076 O O . ARG B 1 111 ? -10.451 8.657 -3.886 1.00 24.30 145 ARG B O 1
ATOM 2084 N N . ALA B 1 112 ? -12.101 7.616 -2.754 1.00 22.03 146 ALA B N 1
ATOM 2085 C CA . ALA B 1 112 ? -11.619 8.073 -1.456 1.00 20.84 146 ALA B CA 1
ATOM 2086 C C . ALA B 1 112 ? -10.274 7.443 -1.119 1.00 23.22 146 ALA B C 1
ATOM 2087 O O . ALA B 1 112 ? -9.338 8.134 -0.701 1.00 20.20 146 ALA B O 1
ATOM 2089 N N . ALA B 1 113 ? -10.167 6.120 -1.278 1.00 20.23 147 ALA B N 1
ATOM 2090 C CA . ALA B 1 113 ? -8.892 5.448 -1.050 1.00 18.71 147 ALA B CA 1
ATOM 2091 C C . ALA B 1 113 ? -7.805 6.016 -1.953 1.00 20.31 147 ALA B C 1
ATOM 2092 O O . ALA B 1 113 ? -6.673 6.246 -1.511 1.00 20.31 147 ALA B O 1
ATOM 2094 N N . LEU B 1 114 ? -8.134 6.248 -3.224 1.00 21.88 148 LEU B N 1
ATOM 2095 C CA . LEU B 1 114 ? -7.161 6.827 -4.144 1.00 23.65 148 LEU B CA 1
ATOM 2096 C C . LEU B 1 114 ? -6.713 8.203 -3.666 1.00 24.28 148 LEU B C 1
ATOM 2097 O O . LEU B 1 114 ? -5.514 8.500 -3.649 1.00 24.94 148 LEU B O 1
ATOM 2102 N N . GLY B 1 115 ? -7.660 9.033 -3.221 1.00 24.21 149 GLY B N 1
ATOM 2103 C CA . GLY B 1 115 ? -7.312 10.369 -2.754 1.00 25.03 149 GLY B CA 1
ATOM 2104 C C . GLY B 1 115 ? -6.331 10.363 -1.594 1.00 24.01 149 GLY B C 1
ATOM 2105 O O . GLY B 1 115 ? -5.355 11.115 -1.588 1.00 25.18 149 GLY B O 1
ATOM 2106 N N . ILE B 1 116 ? -6.573 9.512 -0.591 1.00 22.01 150 ILE B N 1
ATOM 2107 C CA . ILE B 1 116 ? -5.664 9.512 0.550 1.00 26.81 150 ILE B CA 1
ATOM 2108 C C . ILE B 1 116 ? -4.311 8.922 0.163 1.00 25.68 150 ILE B C 1
ATOM 2109 O O . ILE B 1 116 ? -3.272 9.347 0.683 1.00 22.19 150 ILE B O 1
ATOM 2114 N N . SER B 1 117 ? -4.286 7.968 -0.774 1.00 25.12 151 SER B N 1
ATOM 2115 C CA . SER B 1 117 ? -3.014 7.412 -1.211 1.00 28.66 151 SER B CA 1
ATOM 2116 C C . SER B 1 117 ? -2.216 8.409 -2.044 1.00 24.76 151 SER B C 1
ATOM 2117 O O . SER B 1 117 ? -0.997 8.256 -2.173 1.00 25.63 151 SER B O 1
ATOM 2120 N N . GLU B 1 118 ? -2.875 9.431 -2.594 1.00 25.87 152 GLU B N 1
ATOM 2121 C CA . GLU B 1 118 ? -2.184 10.455 -3.368 1.00 31.64 152 GLU B CA 1
ATOM 2122 C C . GLU B 1 118 ? -1.439 11.452 -2.492 1.00 34.27 152 GLU B C 1
ATOM 2123 O O . GLU B 1 118 ? -0.456 12.043 -2.949 1.00 30.64 152 GLU B O 1
ATOM 2129 N N . VAL B 1 119 ? -1.868 11.643 -1.244 1.00 32.73 153 VAL B N 1
ATOM 2130 C CA . VAL B 1 119 ? -1.273 12.641 -0.367 1.00 34.82 153 VAL B CA 1
ATOM 2131 C C . VAL B 1 119 ? -0.616 12.015 0.857 1.00 29.22 153 VAL B C 1
ATOM 2132 O O . VAL B 1 119 ? -0.303 12.723 1.815 1.00 30.44 153 VAL B O 1
ATOM 2136 N N . SER B 1 120 ? -0.397 10.701 0.846 1.00 27.68 154 SER B N 1
ATOM 2137 C CA . SER B 1 120 ? 0.231 10.017 1.968 1.00 24.30 154 SER B CA 1
ATOM 2138 C C . SER B 1 120 ? 0.920 8.752 1.473 1.00 30.83 154 SER B C 1
ATOM 2139 O O . SER B 1 120 ? 0.701 8.295 0.346 1.00 24.57 154 SER B O 1
ATOM 2142 N N . ASP B 1 121 ? 1.763 8.183 2.340 1.00 25.95 155 ASP B N 1
ATOM 2143 C CA . ASP B 1 121 ? 2.346 6.867 2.113 1.00 24.42 155 ASP B CA 1
ATOM 2144 C C . ASP B 1 121 ? 1.528 5.757 2.767 1.00 21.50 155 ASP B C 1
ATOM 2145 O O . ASP B 1 121 ? 2.032 4.642 2.949 1.00 26.31 155 ASP B O 1
ATOM 2150 N N . SER B 1 122 ? 0.278 6.044 3.111 1.00 20.24 156 SER B N 1
ATOM 2151 C CA . SER B 1 122 ? -0.606 5.063 3.716 1.00 18.43 156 SER B CA 1
ATOM 2152 C C . SER B 1 122 ? -0.938 3.945 2.731 1.00 19.97 156 SER B C 1
ATOM 2153 O O . SER B 1 122 ? -0.788 4.074 1.513 1.00 23.16 156 SER B O 1
ATOM 2156 N N . ILE B 1 123 ? -1.404 2.832 3.281 1.00 17.33 157 ILE B N 1
ATOM 2157 C CA . ILE B 1 123 ? -1.890 1.703 2.502 1.00 18.75 157 ILE B CA 1
ATOM 2158 C C . ILE B 1 123 ? -3.347 1.481 2.870 1.00 15.55 157 ILE B C 1
ATOM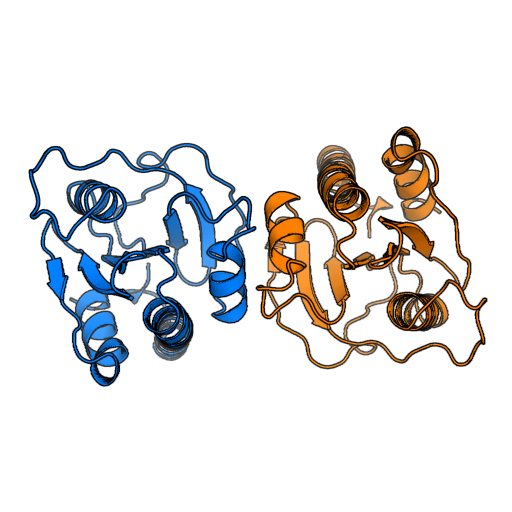 2159 O O . ILE B 1 123 ? -3.686 1.372 4.055 1.00 14.39 157 ILE B O 1
ATOM 2164 N N . THR B 1 124 ? -4.211 1.438 1.866 1.00 15.85 158 THR B N 1
ATOM 2165 C CA . THR B 1 124 ? -5.643 1.334 2.098 1.00 14.88 158 THR B CA 1
ATOM 2166 C C . THR B 1 124 ? -6.185 0.050 1.484 1.00 19.43 158 THR B C 1
ATOM 2167 O O . THR B 1 124 ? -5.868 -0.281 0.336 1.00 20.12 158 THR B O 1
ATOM 2171 N N . VAL B 1 125 ? -6.999 -0.668 2.255 1.00 13.81 159 VAL B N 1
ATOM 2172 C CA . VAL B 1 125 ? -7.716 -1.845 1.780 1.00 13.92 159 VAL B CA 1
ATOM 2173 C C . VAL B 1 125 ? -9.160 -1.449 1.522 1.00 18.32 159 VAL B C 1
ATOM 2174 O O . VAL B 1 125 ? -9.816 -0.864 2.396 1.00 14.36 159 VAL B O 1
ATOM 2178 N N . VAL B 1 126 ? -9.657 -1.754 0.327 1.00 14.85 160 VAL B N 1
ATOM 2179 C CA . VAL B 1 126 ? -11.048 -1.491 -0.034 1.00 15.67 160 VAL B CA 1
ATOM 2180 C C . VAL B 1 126 ? -11.726 -2.818 -0.325 1.00 15.39 160 VAL B C 1
ATOM 2181 O O . VAL B 1 126 ? -11.189 -3.643 -1.072 1.00 16.29 160 VAL B O 1
ATOM 2185 N N . VAL B 1 127 ? -12.897 -3.024 0.268 1.00 18.17 161 VAL B N 1
ATOM 2186 C CA . VAL B 1 127 ? -13.781 -4.131 -0.082 1.00 18.08 161 VAL B CA 1
ATOM 2187 C C . VAL B 1 127 ? -15.005 -3.535 -0.760 1.00 19.68 161 VAL B C 1
ATOM 2188 O O . VAL B 1 127 ? -15.690 -2.677 -0.187 1.00 19.17 161 VAL B O 1
ATOM 2192 N N . SER B 1 128 ? -15.273 -3.981 -1.980 1.00 17.98 162 SER B N 1
ATOM 2193 C CA . SER B 1 128 ? -16.407 -3.492 -2.750 1.00 24.50 162 SER B CA 1
ATOM 2194 C C . SER B 1 128 ? -17.707 -4.077 -2.209 1.00 27.08 162 SER B C 1
ATOM 2195 O O . SER B 1 128 ? -17.825 -5.294 -2.021 1.00 23.95 162 SER B O 1
ATOM 2198 N N . GLU B 1 129 ? -18.684 -3.207 -1.953 1.00 19.11 163 GLU B N 1
ATOM 2199 C CA . GLU B 1 129 ? -20.001 -3.687 -1.544 1.00 28.19 163 GLU B CA 1
ATOM 2200 C C . GLU B 1 129 ? -20.695 -4.480 -2.653 1.00 30.15 163 GLU B C 1
ATOM 2201 O O . GLU B 1 129 ? -21.433 -5.431 -2.369 1.00 32.03 163 GLU B O 1
ATOM 2207 N N . GLN B 1 130 ? -20.469 -4.119 -3.915 1.00 37.36 164 GLN B N 1
ATOM 2208 C CA . GLN B 1 130 ? -21.190 -4.768 -5.007 1.00 43.33 164 GLN B CA 1
ATOM 2209 C C . GLN B 1 130 ? -20.707 -6.198 -5.228 1.00 42.54 164 GLN B C 1
ATOM 2210 O O . GLN B 1 130 ? -21.514 -7.127 -5.363 1.00 41.36 164 GLN B O 1
ATOM 2216 N N . SER B 1 131 ? -19.388 -6.397 -5.263 1.00 34.53 165 SER B N 1
ATOM 2217 C CA . SER B 1 131 ? -18.803 -7.659 -5.688 1.00 30.67 165 SER B CA 1
ATOM 2218 C C . SER B 1 131 ? -18.036 -8.399 -4.604 1.00 27.25 165 SER B C 1
ATOM 2219 O O . SER B 1 131 ? -17.733 -9.580 -4.790 1.00 24.53 165 SER B O 1
ATOM 2222 N N . GLY B 1 132 ? -17.708 -7.748 -3.492 1.00 23.42 166 GLY B N 1
ATOM 2223 C CA . GLY B 1 132 ? -16.791 -8.328 -2.539 1.00 22.99 166 GLY B CA 1
ATOM 2224 C C . GLY B 1 132 ? -15.343 -8.287 -2.976 1.00 26.45 166 GLY B C 1
ATOM 2225 O O . GLY B 1 132 ? -14.484 -8.846 -2.280 1.00 25.58 166 GLY B O 1
ATOM 2226 N N . GLU B 1 133 ? -15.051 -7.647 -4.108 1.00 21.58 167 GLU B N 1
ATOM 2227 C CA . GLU B 1 133 ? -13.688 -7.525 -4.598 1.00 25.67 167 GLU B CA 1
ATOM 2228 C C . GLU B 1 133 ? -12.836 -6.716 -3.628 1.00 22.37 167 GLU B C 1
ATOM 2229 O O . GLU B 1 133 ? -13.281 -5.707 -3.069 1.00 19.92 167 GLU B O 1
ATOM 2235 N N . VAL B 1 134 ? -11.603 -7.172 -3.429 1.00 20.00 168 VAL B N 1
ATOM 2236 C CA . VAL B 1 134 ? -10.663 -6.574 -2.490 1.00 18.65 168 VAL B CA 1
ATOM 2237 C C . VAL B 1 134 ? -9.510 -5.977 -3.286 1.00 19.50 168 VAL B C 1
ATOM 2238 O O . VAL B 1 134 ? -8.891 -6.671 -4.103 1.00 22.40 168 VAL B O 1
ATOM 2242 N N . VAL B 1 135 ? -9.228 -4.692 -3.061 1.00 22.93 169 VAL B N 1
ATOM 2243 C CA . VAL B 1 135 ? -8.067 -4.041 -3.657 1.00 21.88 169 VAL B CA 1
ATOM 2244 C C . VAL B 1 135 ? -7.241 -3.376 -2.565 1.00 19.57 169 VAL B C 1
ATOM 2245 O O . VAL B 1 135 ? -7.760 -2.944 -1.529 1.00 17.24 169 VAL B O 1
ATOM 2249 N N . ILE B 1 136 ? -5.935 -3.310 -2.801 1.00 19.29 170 ILE B N 1
ATOM 2250 C CA . ILE B 1 136 ? -4.995 -2.627 -1.924 1.00 18.67 170 ILE B CA 1
ATOM 2251 C C . ILE B 1 136 ? -4.511 -1.390 -2.662 1.00 19.71 170 ILE B C 1
ATOM 2252 O O . ILE B 1 136 ? -4.103 -1.476 -3.825 1.00 25.56 170 ILE B O 1
ATOM 2257 N N . VAL B 1 137 ? -4.599 -0.238 -2.008 1.00 19.06 171 VAL B N 1
ATOM 2258 C CA . VAL B 1 137 ? -4.345 1.048 -2.644 1.00 22.19 171 VAL B CA 1
ATOM 2259 C C . VAL B 1 137 ? -3.136 1.683 -1.976 1.00 21.36 171 VAL B C 1
ATOM 2260 O O . VAL B 1 137 ? -3.118 1.867 -0.751 1.00 21.05 171 VAL B O 1
ATOM 2264 N N . ARG B 1 138 ? -2.132 2.020 -2.782 1.00 21.86 172 ARG B N 1
ATOM 2265 C CA . ARG B 1 138 ? -0.934 2.673 -2.287 1.00 23.44 172 ARG B CA 1
ATOM 2266 C C . ARG B 1 138 ? -0.342 3.505 -3.410 1.00 24.42 172 ARG B C 1
ATOM 2267 O O . ARG B 1 138 ? -0.246 3.035 -4.544 1.00 28.25 172 ARG B O 1
ATOM 2275 N N . ASP B 1 139 ? 0.042 4.740 -3.090 1.00 24.99 173 ASP B N 1
ATOM 2276 C CA . ASP B 1 139 ? 0.768 5.601 -4.030 1.00 34.68 173 ASP B CA 1
ATOM 2277 C C . ASP B 1 139 ? 0.025 5.755 -5.354 1.00 31.58 173 ASP B C 1
ATOM 2278 O O . ASP B 1 139 ? 0.614 5.653 -6.435 1.00 29.96 173 ASP B O 1
ATOM 2283 N N . ALA B 1 140 ? -1.287 5.985 -5.265 1.00 29.05 174 ALA B N 1
ATOM 2284 C CA . ALA B 1 140 ? -2.144 6.215 -6.432 1.00 31.31 174 ALA B CA 1
ATOM 2285 C C . ALA B 1 140 ? -2.173 5.009 -7.372 1.00 32.47 174 ALA B C 1
ATOM 2286 O O . ALA B 1 140 ? -2.358 5.157 -8.584 1.00 37.95 174 ALA B O 1
ATOM 2288 N N . ASN B 1 141 ? -1.987 3.809 -6.817 1.00 28.41 175 ASN B N 1
ATOM 2289 C CA . ASN B 1 141 ? -2.025 2.558 -7.564 1.00 28.02 175 ASN B CA 1
ATOM 2290 C C . ASN B 1 141 ? -2.983 1.590 -6.891 1.00 26.22 175 ASN B C 1
ATOM 2291 O O . ASN B 1 141 ? -3.064 1.547 -5.660 1.00 25.24 175 ASN B O 1
ATOM 2296 N N . PHE B 1 142 ? -3.691 0.808 -7.702 1.00 26.75 176 PHE B N 1
ATOM 2297 C CA . PHE B 1 142 ? -4.518 -0.292 -7.228 1.00 35.32 176 PHE B CA 1
ATOM 2298 C C . PHE B 1 142 ? -3.786 -1.610 -7.424 1.00 37.67 176 PHE B C 1
ATOM 2299 O O . PHE B 1 142 ? -3.039 -1.788 -8.386 1.00 37.62 176 PHE B O 1
ATOM 2307 N N . PHE B 1 143 ? -4.014 -2.538 -6.502 1.00 37.90 177 PHE B N 1
ATOM 2308 C CA A PHE B 1 143 ? -3.542 -3.912 -6.629 0.50 38.84 177 PHE B CA 1
ATOM 2309 C CA B PHE B 1 143 ? -3.546 -3.914 -6.636 0.50 38.83 177 PHE B CA 1
ATOM 2310 C C . PHE B 1 143 ? -4.713 -4.818 -6.270 1.00 33.71 177 PHE B C 1
ATOM 2311 O O . PHE B 1 143 ? -5.152 -4.838 -5.114 1.00 26.59 177 PHE B O 1
ATOM 2326 N N . LYS B 1 144 ? -5.229 -5.549 -7.254 1.00 29.64 178 LYS B N 1
ATOM 2327 C CA . LYS B 1 144 ? -6.328 -6.466 -6.992 1.00 36.82 178 LYS B CA 1
ATOM 2328 C C . LYS B 1 144 ? -5.823 -7.696 -6.252 1.00 34.84 178 LYS B C 1
ATOM 2329 O O . LYS B 1 144 ? -4.769 -8.248 -6.578 1.00 37.90 178 LYS B O 1
ATOM 2335 N N . VAL B 1 145 ? -6.577 -8.123 -5.246 1.00 23.46 179 VAL B N 1
ATOM 2336 C CA . VAL B 1 145 ? -6.273 -9.360 -4.539 1.00 27.09 179 VAL B CA 1
ATOM 2337 C C . VAL B 1 145 ? -7.384 -10.352 -4.849 1.00 32.03 179 VAL B C 1
ATOM 2338 O O . VAL B 1 145 ? -8.380 -10.430 -4.123 1.00 36.56 179 VAL B O 1
ATOM 2342 N N . THR B 1 146 ? -7.231 -11.103 -5.941 1.00 32.29 180 THR B N 1
ATOM 2343 C CA . THR B 1 146 ? -8.281 -12.031 -6.346 1.00 39.72 180 THR B CA 1
ATOM 2344 C C . THR B 1 146 ? -8.273 -13.302 -5.510 1.00 39.92 180 THR B C 1
ATOM 2345 O O . THR B 1 146 ? -9.339 -13.860 -5.232 1.00 42.40 180 THR B O 1
ATOM 2349 N N . ASN B 1 147 ? -7.099 -13.764 -5.092 1.00 35.90 181 ASN B N 1
ATOM 2350 C CA . ASN B 1 147 ? -6.961 -14.940 -4.234 1.00 37.03 181 ASN B CA 1
ATOM 2351 C C . ASN B 1 147 ? -6.604 -14.459 -2.832 1.00 30.59 181 ASN B C 1
ATOM 2352 O O . ASN B 1 147 ? -5.445 -14.135 -2.554 1.00 31.14 181 ASN B O 1
ATOM 2357 N N . LEU B 1 148 ? -7.601 -14.441 -1.942 1.00 25.72 182 LEU B N 1
ATOM 2358 C CA . LEU B 1 148 ? -7.379 -13.940 -0.591 1.00 29.69 182 LEU B CA 1
ATOM 2359 C C . LEU B 1 148 ? -6.388 -14.791 0.195 1.00 27.72 182 LEU B C 1
ATOM 2360 O O . LEU B 1 148 ? -5.884 -14.328 1.224 1.00 25.65 182 LEU B O 1
ATOM 2365 N N . GLU B 1 149 ? -6.068 -16.003 -0.273 1.00 29.29 183 GLU B N 1
ATOM 2366 C CA . GLU B 1 149 ? -4.984 -16.762 0.346 1.00 38.84 183 GLU B CA 1
ATOM 2367 C C . GLU B 1 149 ? -3.630 -16.082 0.170 1.00 36.51 183 GLU B C 1
ATOM 2368 O O . GLU B 1 149 ? -2.672 -16.442 0.864 1.00 40.65 183 GLU B O 1
ATOM 2374 N N . THR B 1 150 ? -3.528 -15.111 -0.737 1.00 30.38 184 THR B N 1
ATOM 2375 C CA . THR B 1 150 ? -2.325 -14.304 -0.888 1.00 29.58 184 THR B CA 1
ATOM 2376 C C . THR B 1 150 ? -2.416 -12.965 -0.170 1.00 31.86 184 THR B C 1
ATOM 2377 O O . THR B 1 150 ? -1.438 -12.210 -0.172 1.00 30.01 184 THR B O 1
ATOM 2381 N N . PHE B 1 151 ? -3.562 -12.650 0.436 1.00 29.61 185 PHE B N 1
ATOM 2382 C CA . PHE B 1 151 ? -3.744 -11.331 1.038 1.00 23.33 185 PHE B CA 1
ATOM 2383 C C . PHE B 1 151 ? -2.647 -11.028 2.050 1.00 19.72 185 PHE B C 1
ATOM 2384 O O . PHE B 1 151 ? -2.047 -9.947 2.027 1.00 23.49 185 PHE B O 1
ATOM 2392 N N . THR B 1 152 ? -2.373 -11.974 2.953 1.00 21.98 186 THR B N 1
ATOM 2393 C CA . THR B 1 152 ? -1.369 -11.743 3.988 1.00 28.46 186 THR B CA 1
ATOM 2394 C C . THR B 1 152 ? -0.000 -11.462 3.378 1.00 33.41 186 THR B C 1
ATOM 2395 O O . THR B 1 152 ? 0.727 -10.571 3.839 1.00 26.90 186 THR B O 1
ATOM 2399 N N . GLU B 1 153 ? 0.355 -12.194 2.322 1.00 31.89 187 GLU B N 1
ATOM 2400 C CA . GLU B 1 153 ? 1.627 -11.966 1.649 1.00 34.41 187 GLU B CA 1
ATOM 2401 C C . GLU B 1 153 ? 1.664 -10.595 0.987 1.00 26.83 187 GLU B C 1
ATOM 2402 O O . GLU B 1 153 ? 2.640 -9.849 1.134 1.00 27.67 187 GLU B O 1
ATOM 2408 N N . VAL B 1 154 ? 0.610 -10.247 0.248 1.00 23.29 188 VAL B N 1
ATOM 2409 C CA . VAL B 1 154 ? 0.633 -9.012 -0.530 1.00 28.81 188 VAL B CA 1
ATOM 2410 C C . VAL B 1 154 ? 0.587 -7.796 0.388 1.00 25.88 188 VAL B C 1
ATOM 2411 O O . VAL B 1 154 ? 1.304 -6.812 0.172 1.00 27.43 188 VAL B O 1
ATOM 2415 N N . LEU B 1 155 ? -0.259 -7.836 1.420 1.00 22.23 189 LEU B N 1
ATOM 2416 C CA . LEU B 1 155 ? -0.340 -6.707 2.339 1.00 18.78 189 LEU B CA 1
ATOM 2417 C C . LEU B 1 155 ? 0.988 -6.483 3.053 1.00 29.57 189 LEU B C 1
ATOM 2418 O O . LEU B 1 155 ? 1.456 -5.343 3.168 1.00 19.36 189 LEU B O 1
ATOM 2423 N N . THR B 1 156 ? 1.612 -7.565 3.533 1.00 25.21 190 THR B N 1
ATOM 2424 C CA . THR B 1 156 ? 2.879 -7.434 4.249 1.00 24.11 190 THR B CA 1
ATOM 2425 C C . THR B 1 156 ? 3.945 -6.815 3.355 1.00 26.86 190 THR B C 1
ATOM 2426 O O . THR B 1 156 ? 4.689 -5.925 3.785 1.00 24.68 190 THR B O 1
ATOM 2430 N N . LYS B 1 157 ? 4.021 -7.268 2.100 1.00 26.23 191 LYS B N 1
ATOM 2431 C CA . LYS B 1 157 ? 4.953 -6.679 1.146 1.00 29.51 191 LYS B CA 1
ATOM 2432 C C . LYS B 1 157 ? 4.694 -5.189 0.966 1.00 30.88 191 LYS B C 1
ATOM 2433 O O . LYS B 1 157 ? 5.635 -4.384 0.967 1.00 31.63 191 LYS B O 1
ATOM 2439 N N . GLU B 1 158 ? 3.423 -4.799 0.821 1.00 26.70 192 GLU B N 1
ATOM 2440 C CA . GLU B 1 158 ? 3.103 -3.387 0.636 1.00 26.73 192 GLU B CA 1
ATOM 2441 C C . GLU B 1 158 ? 3.467 -2.573 1.869 1.00 32.17 192 GLU B C 1
ATOM 2442 O O . GLU B 1 158 ? 3.973 -1.450 1.753 1.00 26.37 192 GLU B O 1
ATOM 2448 N N . LEU B 1 159 ? 3.230 -3.127 3.061 1.00 25.40 193 LEU B N 1
ATOM 2449 C CA . LEU B 1 159 ? 3.538 -2.397 4.287 1.00 24.98 193 LEU B CA 1
ATOM 2450 C C . LEU B 1 159 ? 5.038 -2.228 4.499 1.00 23.25 193 LEU B C 1
ATOM 2451 O O . LEU B 1 159 ? 5.450 -1.302 5.205 1.00 27.62 193 LEU B O 1
ATOM 2456 N N . ASN B 1 160 ? 5.858 -3.076 3.878 1.00 25.44 194 ASN B N 1
ATOM 2457 C CA . ASN B 1 160 ? 7.311 -3.022 3.995 1.00 31.58 194 ASN B CA 1
ATOM 2458 C C . ASN B 1 160 ? 7.989 -2.246 2.870 1.00 40.87 194 ASN B C 1
ATOM 2459 O O . ASN B 1 160 ? 9.211 -2.069 2.913 1.00 44.47 194 ASN B O 1
ATOM 2464 N N . SER B 1 161 ? 7.243 -1.793 1.866 1.00 41.00 195 SER B N 1
ATOM 2465 C CA . SER B 1 161 ? 7.838 -1.097 0.726 1.00 45.82 195 SER B CA 1
ATOM 2466 C C . SER B 1 161 ? 8.572 0.169 1.159 1.00 42.39 195 SER B C 1
ATOM 2467 O O . SER B 1 161 ? 8.054 0.953 1.951 1.00 39.89 195 SER B O 1
#

Organism: NCBI:txid1188239

Radius of gyration: 20.65 Å; Cα contacts (8 Å, |Δi|>4): 722; chains: 2; bounding box: 50×36×61 Å

Solvent-accessible surface area: 13890 Å² total; per-residue (Å²): 30,5,83,118,39,47,145,80,51,18,195,117,4,2,107,16,0,30,82,0,0,77,65,0,20,171,70,111,15,4,0,8,0,0,4,12,31,119,83,119,0,65,108,54,57,84,118,31,36,110,0,35,0,42,10,22,12,27,0,0,7,0,0,3,6,142,45,3,62,2,65,73,7,1,0,3,3,33,55,55,55,0,29,20,0,19,1,113,14,94,78,5,166,58,132,42,109,148,101,18,17,72,51,5,86,14,0,9,5,1,3,81,82,9,27,0,0,0,1,0,0,4,106,131,50,4,64,5,0,0,0,31,84,45,90,49,82,120,8,126,78,31,122,45,0,57,121,47,0,47,141,20,0,72,89,34,12,102,112,37,47,112,78,35,29,168,86,0,5,122,16,0,32,80,0,1,71,69,0,18,170,69,107,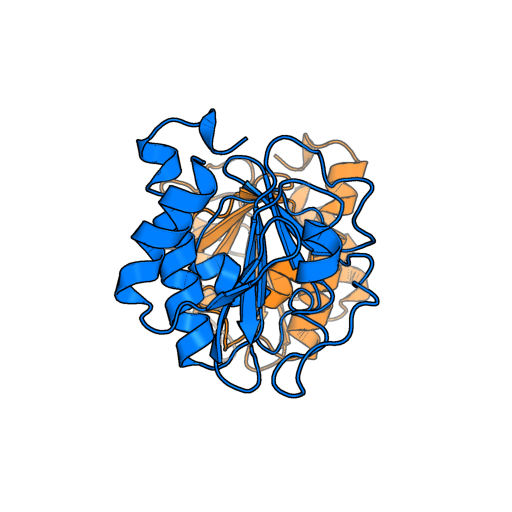21,4,0,10,0,0,7,23,29,111,81,121,1,71,104,57,55,88,109,33,35,110,0,30,0,37,1,18,16,24,0,0,13,1,0,3,13,154,31,2,64,1,46,75,16,2,0,3,1,34,58,35,57,0,36,26,0,14,1,100,17,96,83,6,180,58,131,42,115,149,126,27,19,62,62,7,87,14,0,10,4,2,2,80,85,11,28,0,0,0,0,0,0,8,67,137,60,4,48,2,0,0,0,51,66,55,80,50,64,99,8,126,79,36,130,44,0,61,124,40,0,45,146,13,5,79,76

=== Feature glossary ===
Reading guide. The protein is described through the following features:

Foldseek 3Di. A 3Di character summarizes, for each residue, the relative orientation of the Cα frame of its nearest spatial neighbor. Because it encodes fold topology rather than chemistry, 3Di alignments detect remote structural similarity that sequence alignment misses.

Contact-map, Ramachandran, and PAE plots. Plot images: a contact map (which residues are close in 3D, as an N×N binary image), a Ramachandran scatter (backbone torsion angles, revealing secondary-structure composition at a glance), and — for AlphaFold structures — a PAE heatmap (pairwise prediction confidence).

Radius of gyration, Cα contacts, bounding box. Radius of gyration (Rg) is the root-mean-square distance of Cα atoms from their centroid — a single number for overall size and compactness. A globular domain of N residues has Rg ≈ 2.2·N^0.38 Å; an extended or disordered chain has a much larger Rg. The Cα contact count is the number of residue pairs whose Cα atoms are within 8 Å and are more than four positions apart in sequence — a standard proxy for tertiary packing density. The bounding box is the smallest axis-aligned box enclosing all Cα atoms.

Secondary structure (8-state, DSSP). Eight-state secondary structure (DSSP): H is the canonical α-helix, G the tighter 3₁₀-helix, I the wider π-helix; E/B are β-structure, T and S are turns and bends, and '-' is everything else. DSSP derives these from the pattern of main-chain N–H···O=C hydrogen bonds, not from the sequence.

B-factor. B-factor (Debye–Waller factor) reflects atomic displacement in the crystal lattice. It is an experimental observable (units Å²), not a prediction; low values mean the atom is pinned down, high values mean it moves or is heterogeneous across the crystal.

pLDDT. pLDDT is the predicted lDDT-Cα score: AlphaFold's confidence that the local environment of each residue (all inter-atomic distances within 15 Å) is correctly placed. It is a per-residue number between 0 and 100, with higher meaning more reliable.

Nearest PDB structures. Nearest PDB neighbors are the top structural matches found by Foldseek when searching this structure against the entire Protein Data Bank. Each hit reports a TM-score (0 to 1; >0.5 almost always implies the same fold) and an E-value. These are *structural* homologs — they may share no detectable sequence similarity.

Solvent-accessible surface area. Accessible surface area quantifies burial. A residue with SASA near zero is packed into the hydrophobic core; one with SASA >100 Å² sits on the surface. Computed here via the Shrake–Rupley numerical algorithm with a 1.4 Å probe.

Rendered structure images. Structure images are PyMOL renders from six orthogonal camera directions. Cartoon representation draws helices as coils and strands as arrows; sticks shows the backbone as bonds; surface shows the solvent-excluded envelope. Rainbow coloring maps sequence position to hue (blue→red, N→C); chain coloring assigns a distinct color per polypeptide.

Backbone torsions (φ/ψ). φ (phi) and ψ (psi) are the two rotatable backbone dihedrals per residue: φ is the C(i-1)–N–Cα–C torsion, ψ is the N–Cα–C–N(i+1) torsion, both in degrees on (−180°, 180°]. α-helical residues cluster near (−60°, −45°); β-strand residues near (−120°, +130°). A Ramachandran plot is simply a scatter of (φ, ψ) for every residue.

Predicted aligned error. Predicted Aligned Error (PAE) is an AlphaFold confidence matrix: entry (i, j) is the expected error in the position of residue j, in ångströms, when the prediction is superimposed on the true structure at residue i. Low PAE within a block of residues means that block is internally rigid and well-predicted; high PAE between two blocks means their relative placement is uncertain even if each block individually is confident.

mmCIF coordinates. Structure coordinates are given as an mmCIF _atom_site loop: one row per atom with element, residue name, chain id, sequence number, and x/y/z position in Å. Only the four main-chain atoms per residue are included here; side chains are omitted to keep the record compact.

InterPro / GO / CATH / organism. Database cross-references. InterPro integrates a dozen domain/family signature databases into unified entries with residue-range hits. GO terms attach function/process/location labels with evidence codes. CATH codes position the fold in a four-level structural taxonomy. Organism is the NCBI-taxonomy species name.

Secondary structure (3-state, P-SEA). SS3 is a coarse helix/strand/coil call (letters a/b/c) made by the P-SEA algorithm from inter-Cα distances and dihedrals. It is less detailed than DSSP but needs only Cα positions.

Sequence. Sequence gives the chain of amino acids in standard one-letter code (A=alanine, C=cysteine, …, Y=tyrosine), read N→C. It is the only feature that is directly encoded by the gene; all structural features are derived from the folded form of this sequence.